Protein AF-A0A0P6XV97-F1 (afdb_monomer_lite)

Radius of gyration: 27.44 Å; chains: 1;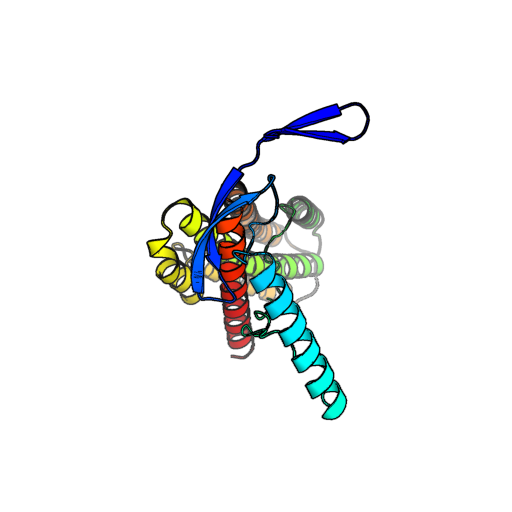 bounding box: 49×54×82 Å

pLDDT: mean 80.45, std 12.28, range [45.66, 93.75]

Sequence (248 aa):
MSKRHVIVGQHTRSMPLRTFTIICRWCGNEATIESYPGRTPTLCSPECLEAARKDHDRQRKAAQRANKPAPATPRGRKPMPRPQRFVVWPSQLNRSLDRSIDRQLTAMKTKFDGRNLIATLETLLVEYLAVNVRWVILECFVREPQKLAERTEVVLTTIDDPEHKHNQWQRELDTLRSEFARNGTLNQAQREQLWAIARPIEFAVVGRHGLSQDYQERLTGAQRATAERALAAALVRLEALLLDRESA

Foldseek 3Di:
DFWDWDDDPPDTDTWGWDWDWEQAPQPRDTAIDTDTPDDDDRHRDPVSVVVVVVVQVVQQVVCVVVVHPRPPDPPVDDPQDFQPLDDLDDVDLPCVLVVVLVVLLVPAWKLVSVLVSLVSLVSLLLLLLLLCLLLQLLCCLQPNVPCNVVSLVCCLPVVDPVVCLSVVLVVLSVVLNVVSVDIDTQDPVSSVSSVVSSVVSVCSSSVSNVSSVVSCVVDDPVSNVVSSSSSRNSSNSSVVVVVVVVVD

Structure (mmCIF, N/CA/C/O backbone):
data_AF-A0A0P6XV97-F1
#
_entry.id   AF-A0A0P6XV97-F1
#
loop_
_atom_site.group_PDB
_atom_site.id
_atom_site.type_symbol
_atom_site.label_atom_id
_atom_site.label_alt_id
_atom_site.label_comp_id
_atom_site.label_asym_id
_atom_site.label_entity_id
_atom_site.label_seq_id
_atom_site.pdbx_PDB_ins_code
_atom_site.Cartn_x
_atom_site.Cartn_y
_atom_site.Cartn_z
_atom_site.occupancy
_atom_site.B_iso_or_equiv
_atom_site.auth_seq_id
_atom_site.auth_comp_id
_atom_site.auth_asym_id
_atom_site.auth_atom_id
_atom_site.pdbx_PDB_model_num
ATOM 1 N N . MET A 1 1 ? -4.335 -7.464 54.590 1.00 50.38 1 MET A N 1
ATOM 2 C CA . MET A 1 1 ? -2.978 -7.574 54.001 1.00 50.38 1 MET A CA 1
ATOM 3 C C . MET A 1 1 ? -2.962 -6.900 52.625 1.00 50.38 1 MET A C 1
ATOM 5 O O . MET A 1 1 ? -3.302 -7.542 51.645 1.00 50.38 1 MET A O 1
ATOM 9 N N . SER A 1 2 ? -2.653 -5.597 52.532 1.00 60.41 2 SER A N 1
ATOM 10 C CA . SER A 1 2 ? -2.954 -4.779 51.331 1.00 60.41 2 SER A CA 1
ATOM 11 C C . SER A 1 2 ? -1.822 -4.633 50.300 1.00 60.41 2 SER A C 1
ATOM 13 O O . SER A 1 2 ? -1.996 -3.952 49.287 1.00 60.41 2 SER A O 1
ATOM 15 N N . LYS A 1 3 ? -0.654 -5.253 50.522 1.00 59.72 3 LYS A N 1
ATOM 16 C CA . LYS A 1 3 ? 0.519 -5.135 49.638 1.00 59.72 3 LYS A CA 1
ATOM 17 C C . LYS A 1 3 ? 1.218 -6.485 49.496 1.00 59.72 3 LYS A C 1
ATOM 19 O O . LYS A 1 3 ? 1.502 -7.134 50.498 1.00 59.72 3 LYS A O 1
ATOM 24 N N . ARG A 1 4 ? 1.500 -6.899 48.257 1.00 67.19 4 ARG A N 1
ATOM 25 C CA . ARG A 1 4 ? 2.352 -8.060 47.954 1.00 67.19 4 ARG A CA 1
ATOM 26 C C . ARG A 1 4 ? 3.703 -7.555 47.475 1.00 67.19 4 ARG A C 1
ATOM 28 O O . ARG A 1 4 ? 3.759 -6.743 46.553 1.00 67.19 4 ARG A O 1
ATOM 35 N N . HIS A 1 5 ? 4.777 -8.026 48.095 1.00 70.12 5 HIS A N 1
ATOM 36 C CA . HIS A 1 5 ? 6.131 -7.779 47.615 1.00 70.12 5 HIS A CA 1
ATOM 37 C C . HIS A 1 5 ? 6.487 -8.858 46.594 1.00 70.12 5 HIS A C 1
ATOM 39 O O . HIS A 1 5 ? 6.377 -10.050 46.879 1.00 70.12 5 HIS A O 1
ATOM 45 N N . VAL A 1 6 ? 6.855 -8.437 45.388 1.00 65.56 6 VAL A N 1
ATOM 46 C CA . VAL A 1 6 ? 7.370 -9.324 44.343 1.00 65.56 6 VAL A CA 1
ATOM 47 C C . VAL A 1 6 ? 8.851 -9.010 44.184 1.00 65.56 6 VAL A C 1
ATOM 49 O O . VAL A 1 6 ? 9.209 -7.862 43.911 1.00 65.56 6 VAL A O 1
ATOM 52 N N . ILE A 1 7 ? 9.695 -10.018 44.397 1.00 68.81 7 ILE A N 1
ATOM 53 C CA . ILE A 1 7 ? 11.148 -9.929 44.242 1.00 68.81 7 ILE A CA 1
ATOM 54 C C . ILE A 1 7 ? 11.501 -10.560 42.894 1.00 68.81 7 ILE A C 1
ATOM 56 O O . ILE A 1 7 ? 11.182 -11.725 42.660 1.00 68.81 7 ILE A O 1
ATOM 60 N N . VAL A 1 8 ? 12.122 -9.788 42.002 1.00 62.69 8 VAL A N 1
ATOM 61 C CA . VAL A 1 8 ? 12.655 -10.272 40.719 1.00 62.69 8 VAL A CA 1
ATOM 62 C C . VAL A 1 8 ? 14.127 -9.871 40.651 1.00 62.69 8 VAL A C 1
ATOM 64 O O . VAL A 1 8 ? 14.448 -8.693 40.494 1.00 62.69 8 VAL A O 1
ATOM 67 N N . GLY A 1 9 ? 15.031 -10.840 40.818 1.00 72.62 9 GLY A N 1
ATOM 68 C CA . GLY A 1 9 ? 16.466 -10.567 40.956 1.00 72.62 9 GLY A CA 1
ATOM 69 C C . GLY A 1 9 ? 16.761 -9.721 42.202 1.00 72.62 9 GLY A C 1
ATOM 70 O O . GLY A 1 9 ? 16.353 -10.087 43.300 1.00 72.62 9 GLY A O 1
ATOM 71 N N . GLN A 1 10 ? 17.435 -8.579 42.031 1.00 68.19 10 GLN A N 1
ATOM 72 C CA . GLN A 1 10 ? 17.730 -7.618 43.109 1.00 68.19 10 GLN A CA 1
ATOM 73 C C . GLN A 1 10 ? 16.637 -6.547 43.310 1.00 68.19 10 GLN A C 1
ATOM 75 O O . GLN A 1 10 ? 16.743 -5.713 44.208 1.00 68.19 10 GLN A O 1
ATOM 80 N N . HIS A 1 11 ? 15.571 -6.545 42.502 1.00 50.31 11 HIS A N 1
ATOM 81 C CA . HIS A 1 11 ? 14.515 -5.537 42.584 1.00 50.31 11 HIS A CA 1
ATOM 82 C C . HIS A 1 11 ? 13.306 -6.048 43.372 1.00 50.31 11 HIS A C 1
ATOM 84 O O . HIS A 1 11 ? 12.695 -7.059 43.020 1.00 50.31 11 HIS A O 1
ATOM 90 N N . THR A 1 12 ? 12.918 -5.301 44.409 1.00 67.56 12 THR A N 1
ATOM 91 C CA . THR A 1 12 ? 11.681 -5.536 45.168 1.00 67.56 12 THR A CA 1
ATOM 92 C C . THR A 1 12 ? 10.642 -4.492 44.779 1.00 67.56 12 THR A C 1
ATOM 94 O O . THR A 1 12 ? 10.853 -3.298 44.985 1.00 67.56 12 THR A O 1
ATOM 97 N N . ARG A 1 13 ? 9.493 -4.925 44.248 1.00 71.94 13 ARG A N 1
ATOM 98 C CA . ARG A 1 13 ? 8.359 -4.037 43.948 1.00 71.94 13 ARG A CA 1
ATOM 99 C C . ARG A 1 13 ? 7.177 -4.375 44.849 1.00 71.94 13 ARG A C 1
ATOM 101 O O . ARG A 1 13 ? 6.768 -5.532 44.934 1.00 71.94 13 ARG A O 1
ATOM 108 N N . SER A 1 14 ? 6.612 -3.366 45.509 1.00 74.75 14 SER A N 1
ATOM 109 C CA . SER A 1 14 ? 5.346 -3.495 46.233 1.00 74.75 14 SER A CA 1
ATOM 110 C C . SER A 1 14 ? 4.179 -3.293 45.262 1.00 74.75 14 SER A C 1
ATOM 112 O O . SER A 1 14 ? 4.111 -2.299 44.539 1.00 74.75 14 SER A O 1
ATOM 114 N N . MET A 1 15 ? 3.268 -4.266 45.202 1.00 74.69 15 MET A N 1
ATOM 115 C CA . MET A 1 15 ? 2.062 -4.195 44.376 1.00 74.69 15 MET A CA 1
ATOM 116 C C . MET A 1 15 ? 0.830 -3.996 45.267 1.00 74.69 15 MET A C 1
ATOM 118 O O . MET A 1 15 ? 0.551 -4.870 46.099 1.00 74.69 15 MET A O 1
ATOM 122 N N . PRO A 1 16 ? 0.094 -2.877 45.119 1.00 77.00 16 PRO A N 1
ATOM 123 C CA . PRO A 1 16 ? -1.177 -2.687 45.806 1.00 77.00 16 PRO A CA 1
ATOM 124 C C . PRO A 1 16 ? -2.262 -3.563 45.165 1.00 77.00 16 PRO A C 1
ATOM 126 O O . PRO A 1 16 ? -2.237 -3.798 43.953 1.00 77.00 16 PRO A O 1
ATOM 129 N N . LEU A 1 17 ? -3.220 -4.032 45.968 1.00 79.62 17 LEU A N 1
ATOM 130 C CA . LEU A 1 17 ? -4.466 -4.586 45.433 1.00 79.62 17 LEU A CA 1
ATOM 131 C C . LEU A 1 17 ? -5.218 -3.499 44.655 1.00 79.62 17 LEU A C 1
ATOM 133 O O . LEU A 1 17 ? -5.236 -2.337 45.060 1.00 79.62 17 LEU A O 1
ATOM 137 N N . ARG A 1 18 ? -5.810 -3.876 43.519 1.00 78.81 18 ARG A N 1
ATOM 138 C CA . ARG A 1 18 ? -6.713 -3.020 42.750 1.00 78.81 18 ARG A CA 1
ATOM 139 C C . ARG A 1 18 ? -8.115 -3.590 42.813 1.00 78.81 18 ARG A C 1
ATOM 141 O O . ARG A 1 18 ? -8.304 -4.793 42.662 1.00 78.81 18 ARG A O 1
ATOM 148 N N . THR A 1 19 ? -9.074 -2.701 42.986 1.00 82.62 19 THR A N 1
ATOM 149 C CA . THR A 1 19 ? -10.492 -3.029 42.981 1.00 82.62 19 THR A CA 1
ATOM 150 C C . THR A 1 19 ? -11.025 -2.911 41.554 1.00 82.62 19 THR A C 1
ATOM 152 O O . THR A 1 19 ? -10.813 -1.895 40.893 1.00 82.62 19 THR A O 1
ATOM 155 N N . PHE A 1 20 ? -11.684 -3.958 41.066 1.00 80.50 20 PHE A N 1
ATOM 156 C CA . PHE A 1 20 ? -12.309 -4.024 39.748 1.00 80.50 20 PHE A CA 1
ATOM 157 C C . PHE A 1 20 ? -13.798 -4.304 39.903 1.00 80.50 20 PHE A C 1
ATOM 159 O O . PHE A 1 20 ? -14.169 -5.261 40.578 1.00 80.50 20 PHE A O 1
ATOM 166 N N . THR A 1 21 ? -14.633 -3.531 39.219 1.00 84.94 21 THR A N 1
ATOM 167 C CA . THR A 1 21 ? -16.050 -3.861 39.046 1.00 84.94 21 THR A CA 1
ATOM 168 C C . THR A 1 21 ? -16.201 -4.682 37.773 1.00 84.94 21 THR A C 1
ATOM 170 O O . THR A 1 21 ? -15.763 -4.257 36.701 1.00 84.94 21 THR A O 1
ATOM 173 N N . ILE A 1 22 ? -16.756 -5.888 37.889 1.00 84.94 22 ILE A N 1
ATOM 174 C CA . ILE A 1 22 ? -16.941 -6.813 36.770 1.00 84.94 22 ILE A CA 1
ATOM 175 C C . ILE A 1 22 ? -18.375 -7.330 36.722 1.00 84.94 22 ILE A C 1
ATOM 177 O O . ILE A 1 22 ? -19.024 -7.476 37.751 1.00 84.94 22 ILE A O 1
ATOM 181 N N . ILE A 1 23 ? -18.830 -7.709 35.530 1.00 84.44 23 ILE A N 1
ATOM 182 C CA . ILE A 1 23 ? -20.033 -8.528 35.359 1.00 84.44 23 ILE A CA 1
ATOM 183 C C . ILE 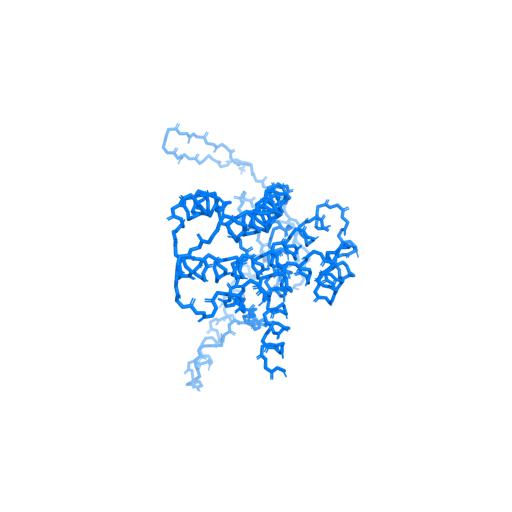A 1 23 ? -19.586 -9.990 35.298 1.00 84.44 23 ILE A C 1
ATOM 185 O O . ILE A 1 23 ? -18.772 -10.366 34.447 1.00 84.44 23 ILE A O 1
ATOM 189 N N . CYS A 1 24 ? -20.074 -10.822 36.218 1.00 79.75 24 CYS A N 1
ATOM 190 C CA . CYS A 1 24 ? -19.690 -12.225 36.296 1.00 79.75 24 CYS A CA 1
ATOM 191 C C . CYS A 1 24 ? -20.156 -12.985 35.055 1.00 79.75 24 CYS A C 1
ATOM 193 O O . CYS A 1 24 ? -21.349 -13.078 34.779 1.00 79.75 24 CYS A O 1
ATOM 195 N N . ARG A 1 25 ? -19.226 -13.633 34.352 1.00 79.81 25 ARG A N 1
ATOM 196 C CA . ARG A 1 25 ? -19.553 -14.439 33.168 1.00 79.81 25 ARG A CA 1
ATOM 197 C C . ARG A 1 25 ? -20.455 -15.646 33.472 1.00 79.81 25 ARG A C 1
ATOM 199 O O . ARG A 1 25 ? -21.083 -16.163 32.556 1.00 79.81 25 ARG A O 1
ATOM 206 N N . TRP A 1 26 ? -20.474 -16.124 34.718 1.00 82.25 26 TRP A N 1
ATOM 207 C CA . TRP A 1 26 ? -21.241 -17.307 35.117 1.00 82.25 26 TRP A CA 1
ATOM 208 C C . TRP A 1 26 ? -22.655 -16.965 35.595 1.00 82.25 26 TRP A C 1
ATOM 210 O O . TRP A 1 26 ? -23.617 -17.514 35.074 1.00 82.25 26 TRP A O 1
ATOM 220 N N . CYS A 1 27 ? -22.788 -16.060 36.569 1.00 81.69 27 CYS A N 1
ATOM 221 C CA . CYS A 1 27 ? -24.088 -15.717 37.155 1.00 81.69 27 CYS A CA 1
ATOM 222 C C . CYS A 1 27 ? -24.700 -14.417 36.616 1.00 81.69 27 CYS A C 1
ATOM 224 O O . CYS A 1 27 ? -25.844 -14.125 36.936 1.00 81.69 27 CYS A O 1
ATOM 226 N N . GLY A 1 28 ? -23.961 -13.624 35.833 1.00 78.19 28 GLY A N 1
ATOM 227 C CA . GLY A 1 28 ? -24.440 -12.353 35.280 1.00 78.19 28 GLY A CA 1
ATOM 228 C C . GLY A 1 28 ? -24.478 -11.183 36.268 1.00 78.19 28 GLY A C 1
ATOM 229 O O . GLY A 1 28 ? -24.751 -10.063 35.851 1.00 78.19 28 GLY A O 1
ATOM 230 N N . ASN A 1 29 ? -24.171 -11.406 37.549 1.00 79.38 29 ASN A N 1
ATOM 231 C CA . ASN A 1 29 ? -24.214 -10.357 38.568 1.00 79.38 29 ASN A CA 1
ATOM 232 C C . ASN A 1 29 ? -22.993 -9.434 38.501 1.00 79.38 29 ASN A C 1
ATOM 234 O O . ASN A 1 29 ? -21.874 -9.876 38.219 1.00 79.38 29 ASN A O 1
ATOM 238 N N . GLU A 1 30 ? -23.211 -8.162 38.823 1.00 85.25 30 GLU A N 1
ATOM 239 C CA . GLU A 1 30 ? -22.145 -7.190 39.035 1.00 85.25 30 GLU A CA 1
ATOM 240 C C . GLU A 1 30 ? -21.450 -7.458 40.375 1.00 85.25 30 GLU A C 1
ATOM 242 O O . GLU A 1 30 ? -22.097 -7.678 41.400 1.00 85.25 30 GLU A O 1
ATOM 247 N N . ALA A 1 31 ? -20.120 -7.499 40.361 1.00 83.38 31 ALA A N 1
ATOM 248 C CA . ALA A 1 31 ? -19.316 -7.798 41.532 1.00 83.38 31 ALA A CA 1
ATOM 249 C C . ALA A 1 31 ? -18.041 -6.962 41.563 1.00 83.38 31 ALA A C 1
ATOM 251 O O . ALA A 1 31 ? -17.364 -6.776 40.549 1.00 83.38 31 ALA A O 1
ATOM 252 N N . THR A 1 32 ? -17.688 -6.528 42.766 1.00 86.00 32 THR A N 1
ATOM 253 C CA . THR A 1 32 ? -16.478 -5.761 43.042 1.00 86.00 32 THR A CA 1
ATOM 254 C C . THR A 1 32 ? -15.415 -6.697 43.607 1.00 86.00 32 THR A C 1
ATOM 256 O O . THR A 1 32 ? -15.602 -7.280 44.672 1.00 86.00 32 THR A O 1
ATOM 259 N N . ILE A 1 33 ? -14.307 -6.872 42.885 1.00 84.12 33 ILE A N 1
ATOM 260 C CA . ILE A 1 33 ? -13.245 -7.827 43.223 1.00 84.1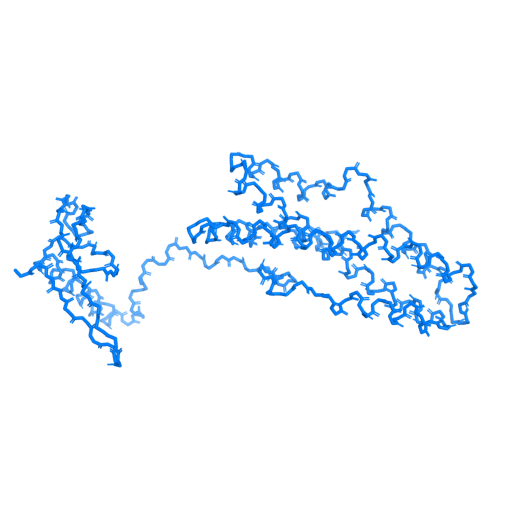2 33 ILE A CA 1
ATOM 261 C C . ILE A 1 33 ? -11.930 -7.093 43.416 1.00 84.12 33 ILE A C 1
ATOM 263 O O . ILE A 1 33 ? -11.499 -6.326 42.556 1.00 84.12 33 ILE A O 1
ATOM 267 N N . GLU A 1 34 ? -11.245 -7.397 44.509 1.00 80.81 34 GLU A N 1
ATOM 268 C CA . GLU A 1 34 ? -9.875 -6.956 44.723 1.00 80.81 34 GLU A CA 1
ATOM 269 C C . GLU A 1 34 ? -8.901 -7.996 44.165 1.00 80.81 34 GLU A C 1
ATOM 271 O O . GLU A 1 34 ? -8.845 -9.137 44.626 1.00 80.81 34 GLU A O 1
ATOM 276 N N . SER A 1 35 ? -8.113 -7.618 43.159 1.00 81.06 35 SER A N 1
ATOM 277 C CA . SER A 1 35 ? -7.051 -8.472 42.632 1.00 81.06 35 SER A CA 1
ATOM 278 C C . SER A 1 35 ? -5.752 -7.700 42.456 1.00 81.06 35 SER A C 1
ATOM 280 O O . SER A 1 35 ? -5.729 -6.497 42.192 1.00 81.06 35 SER A O 1
ATOM 282 N N . TYR A 1 36 ? -4.628 -8.404 42.577 1.00 78.56 36 TYR A N 1
ATOM 283 C CA . TYR A 1 36 ? -3.334 -7.826 42.228 1.00 78.56 36 TYR A CA 1
ATOM 284 C C . TYR A 1 36 ? -3.281 -7.468 40.728 1.00 78.56 36 TYR A C 1
ATOM 286 O O . TYR A 1 36 ? -4.011 -8.070 39.931 1.00 78.56 36 TYR A O 1
ATOM 294 N N . PRO A 1 37 ? -2.438 -6.497 40.327 1.00 67.25 37 PRO A N 1
ATOM 295 C CA . PRO A 1 37 ? -2.310 -6.072 38.936 1.00 67.25 37 PRO A CA 1
ATOM 296 C C . PRO A 1 37 ? -1.984 -7.260 38.020 1.00 67.25 37 PRO A C 1
ATOM 298 O O . PRO A 1 37 ? -1.022 -7.987 38.257 1.00 67.25 37 PRO A O 1
ATOM 301 N N . GLY A 1 38 ? -2.798 -7.466 36.984 1.00 75.50 38 GLY A N 1
ATOM 302 C CA . GLY A 1 38 ? -2.724 -8.623 36.095 1.00 75.50 38 GLY A CA 1
ATOM 303 C C . GLY A 1 38 ? -3.942 -8.700 35.176 1.00 75.50 38 GLY A C 1
ATOM 304 O O . GLY A 1 38 ? -4.564 -7.683 34.872 1.00 75.50 38 GLY A O 1
ATOM 305 N N . ARG A 1 39 ? -4.294 -9.911 34.731 1.00 75.31 39 ARG A N 1
ATOM 306 C CA . ARG A 1 39 ? -5.515 -10.143 33.948 1.00 75.31 39 ARG A CA 1
ATOM 307 C C . ARG A 1 39 ? -6.746 -9.891 34.822 1.00 75.31 39 ARG A C 1
ATOM 309 O O . ARG A 1 39 ? -6.870 -10.512 35.874 1.00 75.31 39 ARG A O 1
ATOM 316 N N . THR A 1 40 ? -7.660 -9.042 34.357 1.00 78.94 40 THR A N 1
ATOM 317 C CA . THR A 1 40 ? -8.915 -8.747 35.059 1.00 78.94 40 THR A CA 1
ATOM 318 C C . THR A 1 40 ? -9.709 -10.038 35.309 1.00 78.94 40 THR A C 1
ATOM 320 O O . THR A 1 40 ? -9.879 -10.832 34.372 1.00 78.94 40 THR A O 1
ATOM 323 N N . PRO A 1 41 ? -10.178 -10.287 36.546 1.00 82.62 41 PRO A N 1
ATOM 324 C CA . PRO A 1 41 ? -11.025 -11.436 36.843 1.00 82.62 41 PRO A CA 1
ATOM 325 C C . PRO A 1 41 ? -12.330 -11.371 36.036 1.00 82.62 41 PRO A C 1
ATOM 327 O O . PRO A 1 41 ? -12.806 -10.301 35.681 1.00 82.62 41 PRO A O 1
ATOM 330 N N . THR A 1 42 ? -12.898 -12.532 35.707 1.00 84.25 42 THR A N 1
ATOM 331 C CA . THR A 1 42 ? -14.135 -12.642 34.894 1.00 84.25 42 THR A CA 1
ATOM 332 C C . THR A 1 42 ? -15.277 -13.344 35.633 1.00 84.25 42 THR A C 1
ATOM 334 O O . THR A 1 42 ? -16.362 -13.520 35.083 1.00 84.25 42 THR A O 1
ATOM 337 N N . LEU A 1 43 ? -15.032 -13.766 36.875 1.00 87.50 43 LEU A N 1
ATOM 338 C CA . LEU A 1 43 ? -15.948 -14.530 37.716 1.00 87.50 43 LEU A CA 1
ATOM 339 C C . LEU A 1 43 ? -15.970 -13.893 39.105 1.00 87.50 43 LEU A C 1
ATOM 341 O O . LEU A 1 43 ? -14.909 -13.530 39.609 1.00 87.50 43 LEU A O 1
ATOM 345 N N . CYS A 1 44 ? -17.158 -13.753 39.695 1.00 83.31 44 CYS A N 1
ATOM 346 C CA . CYS A 1 44 ? -17.359 -12.998 40.936 1.00 83.31 44 CYS A CA 1
ATOM 347 C C . CYS A 1 44 ? -16.964 -13.739 42.213 1.00 83.31 44 CYS A C 1
ATOM 349 O O . CYS A 1 44 ? -16.662 -13.093 43.210 1.00 83.31 44 CYS A O 1
ATOM 351 N N . SER A 1 45 ? -16.974 -15.072 42.206 1.00 84.88 45 SER A N 1
ATOM 352 C CA . SER A 1 45 ? -16.729 -15.870 43.405 1.00 84.88 45 SER A CA 1
ATOM 353 C C . SER A 1 45 ? -15.993 -17.177 43.092 1.00 84.88 45 SER A C 1
ATOM 355 O O . SER A 1 45 ? -16.050 -17.667 41.954 1.00 84.88 45 SER A O 1
ATOM 357 N N . PRO A 1 46 ? -15.326 -17.778 44.096 1.00 84.00 46 PRO A N 1
ATOM 358 C CA . PRO A 1 46 ? -14.771 -19.127 43.988 1.00 84.00 46 PRO A CA 1
ATOM 359 C C . PRO A 1 46 ? -15.831 -20.159 43.583 1.00 84.00 46 PRO A C 1
ATOM 361 O O . PRO A 1 46 ? -15.553 -21.030 42.766 1.00 84.00 46 PRO A O 1
ATOM 364 N N . GLU A 1 47 ? -17.066 -20.007 44.065 1.00 83.69 47 GLU A N 1
ATOM 365 C CA . GLU A 1 47 ? -18.196 -20.876 43.718 1.00 83.69 47 GLU A CA 1
ATOM 366 C C . GLU A 1 47 ? -18.544 -20.803 42.226 1.00 83.69 47 GLU A C 1
ATOM 368 O O . GLU A 1 47 ? -18.687 -21.835 41.570 1.00 83.69 47 GLU A O 1
ATOM 373 N N . CYS A 1 48 ? -18.603 -19.596 41.647 1.00 79.25 48 CYS A N 1
ATOM 374 C CA . CYS A 1 48 ? -18.814 -19.416 40.206 1.00 79.25 48 CYS A CA 1
ATOM 375 C C . CYS A 1 48 ? -17.666 -20.012 39.380 1.00 79.25 48 CYS A C 1
ATOM 377 O O . CYS A 1 48 ? -17.875 -20.505 38.272 1.00 79.25 48 CYS A O 1
ATOM 379 N N . LEU A 1 49 ? -16.447 -19.983 39.917 1.00 80.38 49 LEU A N 1
ATOM 380 C CA . LEU A 1 49 ? -15.271 -20.577 39.293 1.00 80.38 49 LEU A CA 1
ATOM 381 C C . LEU A 1 49 ? -15.283 -22.103 39.346 1.00 80.38 49 LEU A C 1
ATOM 383 O O . LEU A 1 49 ? -14.961 -22.744 38.344 1.00 80.38 49 LEU A O 1
ATOM 387 N N . GLU A 1 50 ? -15.703 -22.697 40.455 1.00 82.06 50 GLU A N 1
ATOM 388 C CA . GLU A 1 50 ? -15.919 -24.139 40.536 1.00 82.06 50 GLU A CA 1
ATOM 389 C C . GLU A 1 50 ? -17.066 -24.604 39.642 1.00 82.06 50 GLU A C 1
ATOM 391 O O . GLU A 1 50 ? -16.928 -25.616 38.953 1.00 82.06 50 GLU A O 1
ATOM 396 N N . ALA A 1 51 ? -18.175 -23.866 39.611 1.00 76.94 51 ALA A N 1
ATOM 397 C CA . ALA A 1 51 ? -19.318 -24.180 38.764 1.00 76.94 51 ALA A CA 1
ATOM 398 C C . ALA A 1 51 ? -18.940 -24.135 37.273 1.00 76.94 51 ALA A C 1
ATOM 400 O O . ALA A 1 51 ? -19.193 -25.099 36.550 1.00 76.94 51 ALA A O 1
ATOM 401 N N . ALA A 1 52 ? -18.216 -23.095 36.843 1.00 79.00 52 ALA A N 1
ATOM 402 C CA . ALA A 1 52 ? -17.699 -22.988 35.480 1.00 79.00 52 ALA A CA 1
ATOM 403 C C . ALA A 1 52 ? -16.719 -24.121 35.120 1.00 79.00 52 ALA A C 1
ATOM 405 O O . ALA A 1 52 ? -16.747 -24.634 34.001 1.00 79.00 52 ALA A O 1
ATOM 406 N N . ARG A 1 53 ? -15.865 -24.551 36.064 1.00 81.88 53 ARG A N 1
ATOM 407 C CA . ARG A 1 53 ? -14.969 -25.708 35.870 1.00 81.88 53 ARG A CA 1
ATOM 408 C C . ARG A 1 53 ? -15.754 -27.010 35.714 1.00 81.88 53 ARG A C 1
ATOM 410 O O . ARG A 1 53 ? -15.501 -27.757 34.772 1.00 81.88 53 ARG A O 1
ATOM 417 N N . LYS A 1 54 ? -16.728 -27.260 36.595 1.00 84.56 54 LYS A N 1
ATOM 418 C CA . LYS A 1 54 ? -17.582 -28.459 36.550 1.00 84.56 54 LYS A CA 1
ATOM 419 C C . LYS A 1 54 ? -18.377 -28.530 35.247 1.00 84.56 54 LYS A C 1
ATOM 421 O O . LYS A 1 54 ? -18.496 -29.614 34.680 1.00 84.56 54 LYS A O 1
ATOM 426 N N . ASP A 1 55 ? -18.891 -27.405 34.758 1.00 79.56 55 ASP A N 1
ATOM 427 C CA . ASP A 1 55 ? -19.607 -27.349 33.481 1.00 79.56 55 ASP A CA 1
ATOM 428 C C . ASP A 1 55 ? -18.687 -27.631 32.287 1.00 79.56 55 ASP A C 1
ATOM 430 O O . ASP A 1 55 ? -18.991 -28.482 31.452 1.00 79.56 55 ASP A O 1
ATOM 434 N N . HIS A 1 56 ? -17.496 -27.028 32.262 1.00 76.12 56 HIS A N 1
ATOM 435 C CA . HIS A 1 56 ? -16.493 -27.309 31.235 1.00 76.12 56 HIS A CA 1
ATOM 436 C C . HIS A 1 56 ? -16.072 -28.792 31.217 1.00 76.12 56 HIS A C 1
ATOM 438 O O . HIS A 1 56 ? -15.956 -29.401 30.152 1.00 76.12 56 HIS A O 1
ATOM 444 N N . ASP A 1 57 ? -15.899 -29.412 32.387 1.00 82.75 57 ASP A N 1
ATOM 445 C CA . ASP A 1 57 ? -15.587 -30.841 32.493 1.00 82.75 57 ASP A CA 1
ATOM 446 C C . ASP A 1 57 ? -16.751 -31.735 32.044 1.00 82.75 57 ASP A C 1
ATOM 448 O O . ASP A 1 57 ? -16.525 -32.762 31.394 1.00 82.75 57 ASP A O 1
ATOM 452 N N . ARG A 1 58 ? -18.001 -31.348 32.335 1.00 81.25 58 ARG A N 1
ATOM 453 C CA . ARG A 1 58 ? -19.199 -32.034 31.820 1.00 81.25 58 ARG A CA 1
ATOM 454 C C . ARG A 1 58 ? -19.255 -31.963 30.296 1.00 81.25 58 ARG A C 1
ATOM 456 O O . ARG A 1 58 ? -19.442 -32.999 29.661 1.00 81.25 58 ARG A O 1
ATOM 463 N N . GLN A 1 59 ? -19.014 -30.791 29.709 1.00 75.69 59 GLN A N 1
ATOM 464 C CA . GLN A 1 59 ? -18.969 -30.602 28.255 1.00 75.69 59 GLN A CA 1
ATOM 465 C C . GLN A 1 59 ? -17.840 -31.413 27.605 1.00 75.69 59 GLN A C 1
ATOM 467 O O . GLN A 1 59 ? -18.048 -32.059 26.577 1.00 75.69 59 GLN A O 1
ATOM 472 N N . ARG A 1 60 ? -16.658 -31.458 28.234 1.00 77.88 60 ARG A N 1
ATOM 473 C CA . ARG A 1 60 ? -15.525 -32.271 27.771 1.00 77.88 60 ARG A CA 1
ATOM 474 C C . ARG A 1 60 ? -15.867 -33.762 27.760 1.00 77.88 60 ARG A C 1
ATOM 476 O O . ARG A 1 60 ? -15.611 -34.434 26.763 1.00 77.88 60 ARG A O 1
ATOM 483 N N . LYS A 1 61 ? -16.470 -34.276 28.838 1.00 82.31 61 LYS A N 1
ATOM 484 C CA . LYS A 1 61 ? -16.897 -35.684 28.936 1.00 82.31 61 LYS A CA 1
ATOM 485 C C . LYS A 1 61 ? -18.033 -36.012 27.963 1.00 82.31 61 LYS A C 1
ATOM 487 O O . LYS A 1 61 ? -18.026 -37.089 27.373 1.00 82.31 61 LYS A O 1
ATOM 492 N N . ALA A 1 62 ? -18.981 -35.096 27.761 1.00 75.69 62 ALA A N 1
ATOM 493 C CA . ALA A 1 62 ? -20.054 -35.255 26.780 1.00 75.69 62 ALA A CA 1
ATOM 494 C C . ALA A 1 62 ? -19.511 -35.326 25.342 1.00 75.69 62 ALA A C 1
ATOM 496 O O . ALA A 1 62 ? -19.923 -36.193 24.576 1.00 75.69 62 ALA A O 1
ATOM 497 N N . ALA A 1 63 ? -18.531 -34.486 24.992 1.00 64.50 63 ALA A N 1
ATOM 498 C CA . ALA A 1 63 ? -17.882 -34.528 23.681 1.00 64.50 63 ALA A CA 1
ATOM 499 C C . ALA A 1 63 ? -17.053 -35.803 23.466 1.00 64.50 63 ALA A C 1
ATOM 501 O O . ALA A 1 63 ? -17.152 -36.417 22.406 1.00 64.50 63 ALA A O 1
ATOM 502 N N . GLN A 1 64 ? -16.319 -36.257 24.492 1.00 73.06 64 GLN A N 1
ATOM 503 C CA . GLN A 1 64 ? -15.600 -37.537 24.456 1.00 73.06 64 GLN A CA 1
ATOM 504 C C . GLN A 1 64 ? -16.542 -38.725 24.216 1.00 73.06 64 GLN A C 1
ATOM 506 O O . GLN A 1 64 ? -16.238 -39.585 23.397 1.00 73.06 64 GLN A O 1
ATOM 511 N N . ARG A 1 65 ? -17.709 -38.759 24.878 1.00 74.38 65 ARG A N 1
ATOM 512 C CA . ARG A 1 65 ? -18.721 -39.814 24.675 1.00 74.38 65 ARG A CA 1
ATOM 513 C C . ARG A 1 65 ? -19.363 -39.780 23.287 1.00 74.38 65 ARG A C 1
ATOM 515 O O . ARG A 1 65 ? -19.793 -40.816 22.801 1.00 74.38 65 ARG A O 1
ATOM 522 N N . ALA A 1 66 ? -19.419 -38.614 22.651 1.00 70.19 66 ALA A N 1
ATOM 523 C CA . ALA A 1 66 ? -19.994 -38.453 21.321 1.00 70.19 66 ALA A CA 1
ATOM 524 C C . ALA A 1 66 ? -19.016 -38.790 20.176 1.00 70.19 66 ALA A C 1
ATOM 526 O O . ALA A 1 66 ? -19.395 -38.618 19.019 1.00 70.19 66 ALA A O 1
ATOM 527 N N . ASN A 1 67 ? -17.769 -39.203 20.468 1.00 62.25 67 ASN A N 1
ATOM 528 C CA . ASN A 1 67 ? -16.679 -39.339 19.485 1.00 62.25 67 ASN A CA 1
ATOM 529 C C . ASN A 1 67 ? -16.514 -38.090 18.594 1.00 62.25 67 ASN A C 1
ATOM 531 O O . ASN A 1 67 ? -16.043 -38.149 17.459 1.00 62.25 67 ASN A O 1
ATOM 535 N N . LYS A 1 68 ? -16.925 -36.933 19.121 1.00 54.84 68 LYS A N 1
ATOM 536 C CA . LYS A 1 68 ? -16.757 -35.636 18.482 1.00 54.84 68 LYS A CA 1
ATOM 537 C C . LYS A 1 68 ? -15.524 -34.995 19.113 1.00 54.84 68 LYS A C 1
ATOM 539 O O . LYS A 1 68 ? -15.384 -35.049 20.340 1.00 54.84 68 LYS A O 1
ATOM 544 N N . PRO A 1 69 ? -14.617 -34.396 18.321 1.00 52.12 69 PRO A N 1
ATOM 545 C CA . PRO A 1 69 ? -13.531 -33.606 18.885 1.00 52.12 69 PRO A CA 1
ATOM 546 C C . PRO A 1 69 ? -14.119 -32.600 19.881 1.00 52.12 69 PRO A C 1
ATOM 548 O O . PRO A 1 69 ? -15.240 -32.122 19.680 1.00 52.12 69 PRO A O 1
ATOM 551 N N . ALA A 1 70 ? -13.396 -32.355 20.982 1.00 51.69 70 ALA A N 1
ATOM 552 C CA . ALA A 1 70 ? -13.838 -31.502 22.087 1.00 51.69 70 ALA A CA 1
ATOM 553 C C . ALA A 1 70 ? -14.557 -30.248 21.560 1.00 51.69 70 ALA A C 1
ATOM 555 O O . ALA A 1 70 ? -14.106 -29.700 20.547 1.00 51.69 70 ALA A O 1
ATOM 556 N N . PRO A 1 71 ? -15.643 -29.781 22.212 1.00 46.41 71 PRO A N 1
ATOM 557 C CA . PRO A 1 71 ? -16.386 -28.646 21.705 1.00 46.41 71 PR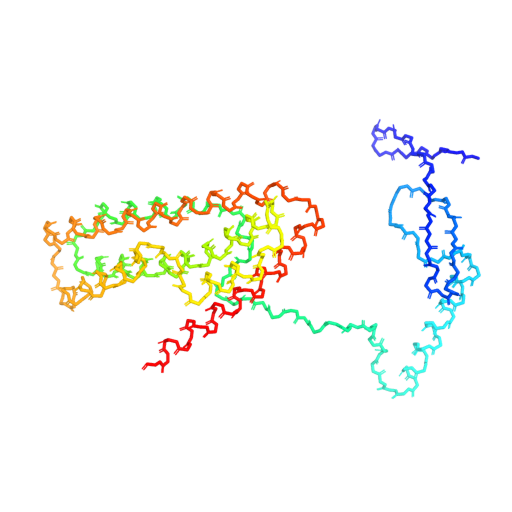O A CA 1
ATOM 558 C C . PRO A 1 71 ? -15.396 -27.495 21.629 1.00 46.41 71 PRO A C 1
ATOM 560 O O . PRO A 1 71 ? -14.812 -27.093 22.642 1.00 46.41 71 PRO A O 1
ATOM 563 N N . ALA A 1 72 ? -15.137 -27.023 20.411 1.00 49.25 72 ALA A N 1
ATOM 564 C CA . ALA A 1 72 ? -14.331 -25.842 20.233 1.00 49.25 72 ALA A CA 1
ATOM 565 C C . ALA A 1 72 ? -14.981 -24.759 21.095 1.00 49.25 72 ALA A C 1
ATOM 567 O O . ALA A 1 72 ? -16.191 -24.530 21.005 1.00 49.25 72 ALA A O 1
ATOM 568 N N . THR A 1 73 ? -14.178 -24.105 21.942 1.00 48.94 73 THR A N 1
ATOM 569 C CA . THR A 1 73 ? -14.543 -22.803 22.518 1.00 48.94 73 THR A CA 1
ATOM 570 C C . THR A 1 73 ? -15.235 -22.007 21.420 1.00 48.94 73 THR A C 1
ATOM 572 O O . THR A 1 73 ? -14.742 -22.093 20.293 1.00 48.94 73 THR A O 1
ATOM 575 N N . PRO A 1 74 ? -16.336 -21.276 21.679 1.00 46.88 74 PRO A N 1
ATOM 576 C CA . PRO A 1 74 ? -17.054 -20.557 20.636 1.00 46.88 74 PRO A CA 1
ATOM 577 C C . PRO A 1 74 ? -16.098 -19.549 19.993 1.00 46.88 74 PRO A C 1
ATOM 579 O O . PRO A 1 74 ? -15.973 -18.402 20.412 1.00 46.88 74 PRO A O 1
ATOM 582 N N . ARG A 1 75 ? -15.369 -19.995 18.968 1.00 50.66 75 ARG A N 1
ATOM 583 C CA . ARG A 1 75 ? -14.547 -19.189 18.082 1.00 50.66 75 ARG A CA 1
ATOM 584 C C . ARG A 1 75 ? -15.524 -18.644 17.061 1.00 50.66 75 ARG A C 1
ATOM 586 O O . ARG A 1 75 ? -15.481 -18.966 15.883 1.00 50.66 75 ARG A O 1
ATOM 593 N N . GLY A 1 76 ? -16.442 -17.818 17.554 1.00 47.12 76 GLY A N 1
ATOM 594 C CA . GLY A 1 76 ? -17.420 -17.079 16.766 1.00 47.12 76 GLY A CA 1
ATOM 595 C C . GLY A 1 76 ? -16.796 -15.913 16.003 1.00 47.12 76 GLY A C 1
ATOM 596 O O . GLY A 1 76 ? -17.432 -14.883 15.830 1.00 47.12 76 GLY A O 1
ATOM 597 N N . ARG A 1 77 ? -15.541 -16.040 15.567 1.00 49.00 77 ARG A N 1
ATOM 598 C CA . ARG A 1 77 ? -14.968 -15.217 14.507 1.00 49.00 77 ARG A CA 1
ATOM 599 C C . ARG A 1 77 ? -14.169 -16.158 13.628 1.00 49.00 77 ARG A C 1
ATOM 601 O O . ARG A 1 77 ? -13.162 -16.706 14.077 1.00 49.00 77 ARG A O 1
ATOM 608 N N . LYS A 1 78 ? -14.633 -16.351 12.389 1.00 53.72 78 LYS A N 1
ATOM 609 C CA . LYS A 1 78 ? -13.789 -16.904 11.326 1.00 53.72 78 LYS A CA 1
ATOM 610 C C . LYS A 1 78 ? -12.444 -16.160 11.383 1.00 53.72 78 LYS A C 1
ATOM 612 O O . LYS A 1 78 ? -12.467 -14.942 11.608 1.00 53.72 78 LYS A O 1
ATOM 617 N N . PRO A 1 79 ? -11.295 -16.853 11.266 1.00 56.84 79 PRO A N 1
ATOM 618 C CA . PRO A 1 79 ? -10.015 -16.167 11.174 1.00 56.84 79 PRO A CA 1
ATOM 619 C C . PRO A 1 79 ? -10.135 -15.103 10.087 1.00 56.84 79 PRO A C 1
ATOM 621 O O . PRO A 1 79 ? -10.655 -15.374 9.004 1.00 56.84 79 PRO A O 1
ATOM 624 N N . MET A 1 80 ? -9.761 -13.875 10.438 1.00 59.12 80 MET A N 1
ATOM 625 C CA . MET A 1 80 ? -9.844 -12.756 9.511 1.00 59.12 80 MET A CA 1
ATOM 626 C C . MET A 1 80 ? -9.000 -13.116 8.284 1.00 59.12 80 MET A C 1
ATOM 628 O O . MET A 1 80 ? -7.879 -13.611 8.476 1.00 59.12 80 MET A O 1
ATOM 632 N N . PRO A 1 81 ? -9.526 -12.940 7.058 1.00 68.25 81 PRO A N 1
ATOM 633 C CA . PRO A 1 81 ? -8.720 -13.140 5.869 1.00 68.25 81 PRO A CA 1
ATOM 634 C C . PRO A 1 81 ? -7.482 -12.255 5.998 1.00 68.25 81 PRO A C 1
ATOM 636 O O . PRO A 1 81 ? -7.569 -11.103 6.432 1.00 68.25 81 PRO A O 1
ATOM 639 N N . ARG A 1 82 ? -6.320 -12.843 5.733 1.00 75.81 82 ARG A N 1
ATOM 640 C CA . ARG A 1 82 ? -5.050 -12.127 5.768 1.00 75.81 82 ARG A CA 1
ATOM 641 C C . ARG A 1 82 ? -4.715 -11.702 4.343 1.00 75.81 82 ARG A C 1
ATOM 643 O O . ARG A 1 82 ? -4.899 -12.538 3.456 1.00 75.81 82 ARG A O 1
ATOM 650 N N . PRO A 1 83 ? -4.225 -10.469 4.136 1.00 81.25 83 PRO A N 1
ATOM 651 C CA . PRO A 1 83 ? -3.647 -10.107 2.851 1.00 81.25 83 PRO A CA 1
ATOM 652 C C . PRO A 1 83 ? -2.493 -11.067 2.536 1.00 81.25 83 PRO A C 1
ATOM 654 O O . PRO A 1 83 ? -1.732 -11.442 3.436 1.00 81.25 83 PRO A O 1
ATOM 657 N N . GLN A 1 84 ? -2.419 -11.523 1.289 1.00 82.75 84 GLN A N 1
ATOM 658 C CA . GLN A 1 84 ? -1.374 -12.435 0.819 1.00 82.75 84 GLN A CA 1
ATOM 659 C C . GLN A 1 84 ? -0.183 -11.683 0.219 1.00 82.75 84 GLN A C 1
ATOM 661 O O . GLN A 1 84 ? 0.959 -12.107 0.392 1.00 82.75 84 GLN A O 1
ATOM 666 N N . ARG A 1 85 ? -0.449 -10.570 -0.471 1.00 81.19 85 ARG A N 1
ATOM 667 C CA . ARG A 1 85 ? 0.526 -9.734 -1.182 1.00 81.19 85 ARG A CA 1
ATOM 668 C C . ARG A 1 85 ? 1.119 -8.663 -0.272 1.00 81.19 85 ARG A C 1
ATOM 670 O O . ARG A 1 85 ? 2.287 -8.319 -0.427 1.00 81.19 85 ARG A O 1
ATOM 677 N N . PHE A 1 86 ? 0.340 -8.155 0.686 1.00 83.56 86 PHE A N 1
ATOM 678 C CA . PHE A 1 86 ? 0.745 -7.017 1.516 1.00 83.56 86 PHE A CA 1
ATOM 679 C C . PHE A 1 86 ? 1.002 -7.370 2.981 1.00 83.56 86 PHE A C 1
ATOM 681 O O . PHE A 1 86 ? 0.272 -8.130 3.618 1.00 83.56 86 PHE A O 1
ATOM 688 N N . VAL A 1 87 ? 2.010 -6.723 3.567 1.00 80.56 87 VAL A N 1
ATOM 689 C CA . VAL A 1 87 ? 2.298 -6.820 5.003 1.00 80.56 87 VAL A CA 1
ATOM 690 C C . VAL A 1 87 ? 1.471 -5.784 5.763 1.00 80.56 87 VAL A C 1
ATOM 692 O O . VAL A 1 87 ? 1.518 -4.594 5.467 1.00 80.56 87 VAL A O 1
ATOM 695 N N . VAL A 1 88 ? 0.738 -6.212 6.793 1.00 73.81 88 VAL A N 1
ATOM 696 C CA . VAL A 1 88 ? -0.104 -5.309 7.602 1.00 73.81 88 VAL A CA 1
ATOM 697 C C . VAL A 1 88 ? 0.757 -4.294 8.370 1.00 73.81 88 VAL A C 1
ATOM 699 O O . VAL A 1 88 ? 0.537 -3.089 8.268 1.00 73.81 88 VAL A O 1
ATOM 702 N N . TRP A 1 89 ? 1.794 -4.774 9.064 1.00 75.19 89 TRP A N 1
ATOM 703 C CA . TRP A 1 89 ? 2.740 -3.959 9.832 1.00 75.19 89 TRP A CA 1
ATOM 704 C C . TRP A 1 89 ? 4.176 -4.183 9.351 1.00 75.19 89 TRP A C 1
ATOM 706 O O . TRP A 1 89 ? 4.882 -5.018 9.926 1.00 75.19 89 TRP A O 1
ATOM 716 N N . PRO A 1 90 ? 4.640 -3.487 8.305 1.00 66.56 90 PRO A N 1
ATOM 717 C CA . PRO A 1 90 ? 6.050 -3.529 7.960 1.00 66.56 90 PRO A CA 1
ATOM 718 C C . PRO A 1 90 ? 6.838 -2.944 9.134 1.00 66.56 90 PRO A C 1
ATOM 720 O O . PRO A 1 90 ? 6.638 -1.804 9.542 1.00 66.56 90 PRO A O 1
ATOM 723 N N . SER A 1 91 ? 7.697 -3.765 9.731 1.00 53.72 91 SER A N 1
ATOM 724 C CA . SER A 1 91 ? 8.496 -3.401 10.905 1.00 53.72 91 SER A CA 1
ATOM 725 C C . SER A 1 91 ? 9.662 -2.472 10.570 1.00 53.72 91 SER A C 1
ATOM 727 O O . SER A 1 91 ? 10.329 -1.980 11.478 1.00 53.72 91 SER A O 1
ATOM 729 N N . GLN A 1 92 ? 9.931 -2.251 9.282 1.00 53.06 92 GLN A N 1
ATOM 730 C CA . GLN A 1 92 ? 11.018 -1.418 8.802 1.00 53.06 92 GLN A CA 1
ATOM 731 C C . GLN A 1 92 ? 10.537 -0.589 7.618 1.00 53.06 92 GLN A C 1
ATOM 733 O O . GLN A 1 92 ? 10.025 -1.126 6.635 1.00 53.06 92 GLN A O 1
ATOM 738 N N . LEU A 1 93 ? 10.767 0.720 7.705 1.00 52.62 93 LEU A N 1
ATOM 739 C CA . LEU A 1 93 ? 10.822 1.588 6.541 1.00 52.62 93 LEU A CA 1
ATOM 740 C C . LEU A 1 93 ? 11.938 1.029 5.667 1.00 52.62 93 LEU A C 1
ATOM 742 O O . LEU A 1 93 ? 13.100 1.004 6.086 1.00 52.62 93 LEU A O 1
ATOM 746 N N . ASN A 1 94 ? 11.584 0.470 4.515 1.00 56.03 94 ASN A N 1
ATOM 747 C CA . ASN A 1 94 ? 12.533 -0.286 3.722 1.00 56.03 94 ASN A CA 1
ATOM 748 C C . ASN A 1 94 ? 13.473 0.670 2.968 1.00 56.03 94 ASN A C 1
ATOM 750 O O . ASN A 1 94 ? 13.469 0.713 1.751 1.00 56.03 94 ASN A O 1
ATOM 754 N N . ARG A 1 95 ? 14.329 1.407 3.691 1.00 54.66 95 ARG A N 1
ATOM 755 C CA . ARG A 1 95 ? 15.403 2.263 3.146 1.00 54.66 95 ARG A CA 1
ATOM 756 C C . ARG A 1 95 ? 16.409 1.481 2.293 1.00 54.66 95 ARG A C 1
ATOM 758 O O . ARG A 1 95 ? 17.306 2.063 1.685 1.00 54.66 95 ARG A O 1
ATOM 765 N N . SER A 1 96 ? 16.324 0.147 2.299 1.00 57.59 96 SER A N 1
ATOM 766 C CA . SER A 1 96 ? 17.068 -0.685 1.360 1.00 57.59 96 SER A CA 1
ATOM 767 C C . SER A 1 96 ? 16.517 -0.574 -0.066 1.00 57.59 96 SER A C 1
ATOM 769 O O . SER A 1 96 ? 17.310 -0.697 -0.995 1.00 57.59 96 SER A O 1
ATOM 771 N N . LEU A 1 97 ? 15.224 -0.257 -0.245 1.00 62.56 97 LEU A N 1
ATOM 772 C CA . LEU A 1 97 ? 14.642 0.083 -1.547 1.00 62.56 97 LEU A CA 1
ATOM 773 C C . LEU A 1 97 ? 15.272 1.356 -2.112 1.00 62.56 97 LEU A C 1
ATOM 775 O O . LEU A 1 97 ? 15.738 1.297 -3.242 1.00 62.56 97 LEU A O 1
ATOM 779 N N . ASP A 1 98 ? 15.423 2.424 -1.322 1.00 63.38 98 ASP A N 1
ATOM 780 C CA . ASP A 1 98 ? 16.031 3.681 -1.796 1.00 63.38 98 ASP A CA 1
ATOM 781 C C . ASP A 1 98 ? 17.441 3.454 -2.345 1.00 63.38 98 ASP A C 1
ATOM 783 O O . ASP A 1 98 ? 17.794 3.777 -3.479 1.00 63.38 98 ASP A O 1
ATOM 787 N N . ARG A 1 99 ? 18.262 2.763 -1.545 1.00 67.50 99 ARG A N 1
ATOM 788 C CA . ARG A 1 99 ? 19.630 2.407 -1.938 1.00 67.50 99 ARG A CA 1
ATOM 789 C C . ARG A 1 99 ? 19.661 1.446 -3.122 1.00 67.50 99 ARG A C 1
ATOM 791 O O . ARG A 1 99 ? 20.647 1.437 -3.854 1.00 67.50 99 ARG A O 1
ATOM 798 N N . SER A 1 100 ? 18.647 0.597 -3.271 1.00 74.50 100 SER A N 1
ATOM 799 C CA . SER A 1 100 ? 18.540 -0.346 -4.384 1.00 74.50 100 SER A CA 1
ATOM 800 C C . SER A 1 100 ? 18.227 0.390 -5.682 1.00 74.50 100 SER A C 1
ATOM 802 O O . SER A 1 100 ? 18.940 0.189 -6.662 1.00 74.50 100 SER A O 1
ATOM 804 N N . ILE A 1 101 ? 17.240 1.291 -5.674 1.00 81.69 101 ILE A N 1
ATOM 805 C CA . ILE A 1 101 ? 16.841 2.080 -6.845 1.00 81.69 101 ILE A CA 1
ATOM 806 C C . ILE A 1 101 ? 18.003 2.959 -7.299 1.00 81.69 101 ILE A C 1
ATOM 808 O O . ILE A 1 101 ? 18.369 2.907 -8.468 1.00 81.69 101 ILE A O 1
ATOM 812 N N . ASP A 1 102 ? 18.671 3.664 -6.385 1.00 83.31 102 ASP A N 1
ATOM 813 C CA . ASP A 1 102 ? 19.818 4.514 -6.733 1.00 83.31 102 ASP A CA 1
ATOM 814 C C . ASP A 1 102 ? 20.989 3.738 -7.327 1.00 83.31 102 ASP A C 1
ATOM 816 O O . ASP A 1 102 ? 21.617 4.165 -8.302 1.00 83.31 102 ASP A O 1
ATOM 820 N N . ARG A 1 103 ? 21.277 2.555 -6.781 1.00 84.81 103 ARG A N 1
ATOM 821 C CA . ARG A 1 103 ? 22.296 1.664 -7.347 1.00 84.81 103 ARG A CA 1
ATOM 822 C C . ARG A 1 103 ? 21.896 1.145 -8.719 1.00 84.81 103 ARG A C 1
ATOM 824 O O . ARG A 1 103 ? 22.739 1.106 -9.608 1.00 84.81 103 ARG A O 1
ATOM 831 N N . GLN A 1 104 ? 20.639 0.749 -8.900 1.00 84.75 104 GLN A N 1
ATOM 832 C CA . GLN A 1 104 ? 20.148 0.305 -10.200 1.00 84.75 104 GLN A CA 1
ATOM 833 C C . GLN A 1 104 ? 20.258 1.443 -11.211 1.00 84.75 104 GLN A C 1
ATOM 835 O O . GLN A 1 104 ? 20.933 1.269 -12.220 1.00 84.75 104 GLN A O 1
ATOM 840 N N . LEU A 1 105 ? 19.714 2.620 -10.888 1.00 84.38 105 LEU A N 1
ATOM 841 C CA . LEU A 1 105 ? 19.713 3.825 -11.716 1.00 84.38 105 LEU A CA 1
ATOM 842 C C . LEU A 1 105 ? 21.115 4.245 -12.182 1.00 84.38 105 LEU A C 1
ATOM 844 O O . LEU A 1 105 ? 21.286 4.650 -13.332 1.00 84.38 105 LEU A O 1
ATOM 848 N N . THR A 1 106 ? 22.114 4.138 -11.304 1.00 86.62 106 THR A N 1
ATOM 849 C CA . THR A 1 106 ? 23.517 4.466 -11.615 1.00 86.62 106 THR A CA 1
ATOM 850 C C . THR A 1 106 ? 24.235 3.374 -12.411 1.00 86.62 106 THR A C 1
ATOM 852 O O . THR A 1 106 ? 25.146 3.677 -13.181 1.00 86.62 106 THR A O 1
ATOM 855 N N . ALA A 1 107 ? 23.826 2.111 -12.268 1.00 86.88 107 ALA A N 1
ATOM 856 C CA . ALA A 1 107 ? 24.442 0.972 -12.943 1.00 86.88 107 ALA A CA 1
ATOM 857 C C . ALA A 1 107 ? 23.844 0.655 -14.329 1.00 86.88 107 ALA A C 1
ATOM 859 O O . ALA A 1 107 ? 24.449 -0.125 -15.069 1.00 86.88 107 ALA A O 1
ATOM 860 N N . MET A 1 108 ? 22.694 1.238 -14.701 1.00 89.38 108 MET A N 1
ATOM 861 C CA . MET A 1 108 ? 22.001 0.909 -15.956 1.00 89.38 108 MET A CA 1
ATOM 862 C C . MET A 1 108 ? 22.822 1.262 -17.199 1.00 89.38 108 MET A C 1
ATOM 864 O O . MET A 1 108 ? 23.197 2.417 -17.422 1.00 89.38 108 MET A O 1
ATOM 868 N N . LYS A 1 109 ? 23.027 0.276 -18.076 1.00 89.69 109 LYS A N 1
ATOM 869 C CA . LYS A 1 109 ? 23.711 0.464 -19.367 1.00 89.69 109 LYS A CA 1
ATOM 870 C C . LYS A 1 109 ? 22.870 -0.008 -20.547 1.00 89.69 109 LYS A C 1
ATOM 872 O O . LYS A 1 109 ? 23.011 0.511 -21.658 1.00 89.69 109 LYS A O 1
ATOM 877 N N . THR A 1 110 ? 21.989 -0.973 -20.321 1.00 93.62 110 THR A N 1
ATOM 878 C CA . THR A 1 110 ? 21.244 -1.678 -21.363 1.00 93.62 110 THR A CA 1
ATOM 879 C C . THR A 1 110 ? 19.734 -1.517 -21.200 1.00 93.62 110 THR A C 1
ATOM 881 O O . THR A 1 110 ? 19.227 -1.265 -20.111 1.00 93.62 110 THR A O 1
ATOM 884 N N . LYS A 1 111 ? 18.988 -1.736 -22.288 1.00 92.25 111 LYS A N 1
ATOM 885 C CA . LYS A 1 111 ? 17.515 -1.848 -22.272 1.00 92.25 111 LYS A CA 1
ATOM 886 C C . LYS A 1 111 ? 17.009 -3.035 -21.459 1.00 92.25 111 LYS A C 1
ATOM 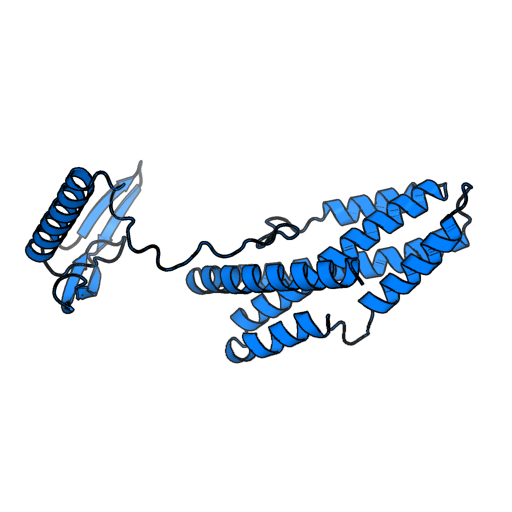888 O O . LYS A 1 111 ? 15.850 -3.062 -21.062 1.00 92.25 111 LYS A O 1
ATOM 893 N N . PHE A 1 112 ? 17.859 -4.023 -21.196 1.00 91.38 112 PHE A N 1
ATOM 894 C CA . PHE A 1 112 ? 17.547 -5.072 -20.233 1.00 91.38 112 PHE A CA 1
ATOM 895 C C . PHE A 1 112 ? 17.538 -4.522 -18.799 1.00 91.38 112 PHE A C 1
ATOM 897 O O . PHE A 1 112 ? 16.553 -4.719 -18.095 1.00 91.38 112 PHE A O 1
ATOM 904 N N . ASP A 1 113 ? 18.553 -3.740 -18.415 1.00 90.81 113 ASP A N 1
ATOM 905 C CA . ASP A 1 113 ? 18.598 -3.080 -17.100 1.00 90.81 113 ASP A CA 1
ATOM 906 C C . ASP A 1 113 ? 17.395 -2.148 -16.905 1.00 90.81 113 ASP A C 1
ATOM 908 O O . ASP A 1 113 ? 16.745 -2.187 -15.863 1.00 90.81 113 ASP A O 1
ATOM 912 N N . GLY A 1 114 ? 17.044 -1.376 -17.942 1.00 91.06 114 GLY A N 1
ATOM 913 C CA . GLY A 1 114 ? 15.865 -0.506 -17.928 1.00 91.06 114 GLY A CA 1
ATOM 914 C C . GLY A 1 114 ? 14.555 -1.270 -17.707 1.00 91.06 114 GLY A C 1
ATOM 915 O O . GLY A 1 114 ? 13.736 -0.851 -16.897 1.00 91.06 114 GLY A O 1
ATOM 916 N N . ARG A 1 115 ? 14.364 -2.428 -18.356 1.00 92.06 115 ARG A N 1
ATOM 917 C CA . ARG A 1 115 ? 13.183 -3.286 -18.131 1.00 92.06 115 ARG A CA 1
ATOM 918 C C . ARG A 1 115 ? 13.129 -3.851 -16.711 1.00 92.06 115 ARG A C 1
ATOM 920 O O . ARG A 1 115 ? 12.053 -3.885 -16.122 1.00 92.06 115 ARG A O 1
ATOM 927 N N . ASN A 1 116 ? 14.271 -4.253 -16.155 1.00 90.44 116 ASN A N 1
ATOM 928 C CA . ASN A 1 116 ? 14.341 -4.726 -14.769 1.00 90.44 116 ASN A CA 1
ATOM 929 C C . ASN A 1 116 ? 13.995 -3.612 -13.773 1.00 90.44 116 ASN A C 1
ATOM 931 O O . ASN A 1 116 ? 13.284 -3.855 -12.795 1.00 90.44 116 ASN A O 1
ATOM 935 N N . LEU A 1 117 ? 14.453 -2.384 -14.036 1.00 90.81 117 LEU A N 1
ATOM 936 C CA . LEU A 1 117 ? 14.072 -1.233 -13.228 1.00 90.81 117 LEU A CA 1
ATOM 937 C C . LEU A 1 117 ? 12.572 -0.944 -13.351 1.00 90.81 117 LEU A C 1
ATOM 939 O O . LEU A 1 117 ? 11.926 -0.766 -12.327 1.00 90.81 117 LEU A O 1
ATOM 943 N N . ILE A 1 118 ? 11.993 -0.963 -14.558 1.00 92.19 118 ILE A N 1
ATOM 944 C CA . ILE A 1 118 ? 10.541 -0.784 -14.746 1.00 92.19 118 ILE A CA 1
ATOM 945 C C . ILE A 1 118 ? 9.756 -1.800 -13.912 1.00 92.19 118 ILE A C 1
ATOM 947 O O . ILE A 1 118 ? 8.883 -1.399 -13.153 1.00 92.19 118 ILE A O 1
ATOM 951 N N . ALA A 1 119 ? 10.109 -3.088 -13.966 1.00 89.44 119 ALA A N 1
ATOM 952 C CA . ALA A 1 119 ? 9.442 -4.112 -13.155 1.00 89.44 119 ALA A CA 1
ATOM 953 C C . ALA A 1 119 ? 9.559 -3.838 -11.638 1.00 89.44 119 ALA A C 1
ATOM 955 O O . ALA A 1 119 ? 8.627 -4.079 -10.865 1.00 89.44 119 ALA A O 1
ATOM 956 N N . THR A 1 120 ? 10.698 -3.287 -11.204 1.00 89.31 120 THR A N 1
ATOM 957 C CA . THR A 1 120 ? 10.896 -2.841 -9.816 1.00 89.31 120 THR A CA 1
ATOM 958 C C . THR A 1 120 ? 9.981 -1.658 -9.477 1.00 89.31 120 THR A C 1
ATOM 960 O O . THR A 1 120 ? 9.344 -1.661 -8.423 1.00 89.31 120 THR A O 1
ATOM 963 N N . LEU A 1 121 ? 9.867 -0.670 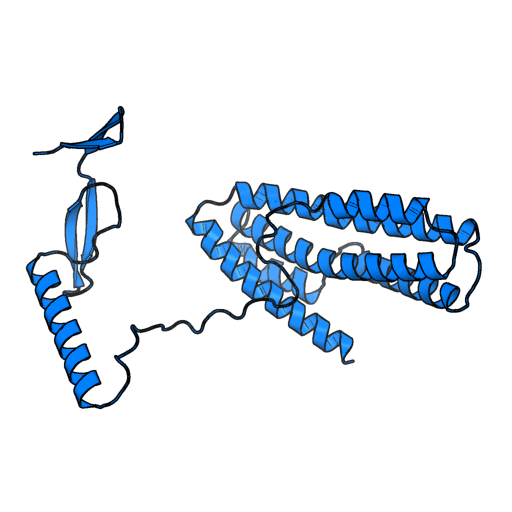-10.370 1.00 90.31 121 LEU A N 1
ATOM 964 C CA . LEU A 1 121 ? 9.008 0.505 -10.195 1.00 90.31 121 LEU A CA 1
ATOM 965 C C . LEU A 1 121 ? 7.521 0.142 -10.175 1.00 90.31 121 LEU A C 1
ATOM 967 O O . LEU A 1 121 ? 6.778 0.695 -9.376 1.00 90.31 121 LEU A O 1
ATOM 971 N N . GLU A 1 122 ? 7.082 -0.826 -10.971 1.00 88.88 122 GLU A N 1
ATOM 972 C CA . GLU A 1 122 ? 5.697 -1.306 -10.927 1.00 88.88 122 GLU A CA 1
ATOM 973 C C . GLU A 1 122 ? 5.370 -2.022 -9.622 1.00 88.88 122 GLU A C 1
ATOM 975 O O . GLU A 1 122 ? 4.307 -1.823 -9.037 1.00 88.88 122 GLU A O 1
ATOM 980 N N . THR A 1 123 ? 6.313 -2.818 -9.115 1.00 87.00 123 THR A N 1
ATOM 981 C CA . THR A 1 123 ? 6.168 -3.427 -7.789 1.00 87.00 123 THR A CA 1
ATOM 982 C C . THR A 1 123 ? 6.038 -2.345 -6.712 1.00 87.00 123 THR A C 1
ATOM 984 O O . THR A 1 123 ? 5.222 -2.470 -5.797 1.00 87.00 123 THR A O 1
ATOM 987 N N . LEU A 1 124 ? 6.794 -1.251 -6.844 1.00 86.69 124 LEU A N 1
ATOM 988 C CA . LEU A 1 124 ? 6.703 -0.089 -5.960 1.00 86.69 124 LEU A CA 1
ATOM 989 C C . LEU A 1 124 ? 5.393 0.684 -6.110 1.00 86.69 124 LEU A C 1
ATOM 991 O O . LEU A 1 124 ? 4.856 1.123 -5.098 1.00 86.69 124 LEU A O 1
ATOM 995 N N . LEU A 1 125 ? 4.853 0.827 -7.322 1.00 87.12 125 LEU A N 1
ATOM 996 C CA . LEU A 1 125 ? 3.537 1.434 -7.539 1.00 87.12 125 LEU A CA 1
ATOM 997 C C . LEU A 1 125 ? 2.431 0.628 -6.862 1.00 87.12 125 LEU A C 1
ATOM 999 O O . LEU A 1 125 ? 1.516 1.207 -6.285 1.00 87.12 125 LEU A O 1
ATOM 1003 N N . VAL A 1 126 ? 2.532 -0.698 -6.844 1.00 86.62 126 VAL A N 1
ATOM 1004 C CA . VAL A 1 126 ? 1.564 -1.518 -6.110 1.00 86.62 126 VAL A CA 1
ATOM 1005 C C . VAL A 1 126 ? 1.716 -1.347 -4.594 1.00 86.62 126 VAL A C 1
ATOM 1007 O O . VAL A 1 126 ? 0.716 -1.224 -3.884 1.00 86.62 126 VAL A O 1
ATOM 1010 N N . GLU A 1 127 ? 2.946 -1.266 -4.081 1.00 86.12 127 GLU A N 1
ATOM 1011 C CA . GLU A 1 127 ? 3.176 -0.947 -2.665 1.00 86.12 127 GLU A CA 1
ATOM 1012 C C . GLU A 1 127 ? 2.673 0.463 -2.313 1.00 86.12 127 GLU A C 1
ATOM 1014 O O . GLU A 1 127 ? 2.083 0.650 -1.252 1.00 86.12 127 GLU A O 1
ATOM 1019 N N . TYR A 1 128 ? 2.824 1.446 -3.205 1.00 87.00 128 TYR A N 1
ATOM 1020 C CA . TYR A 1 128 ? 2.315 2.808 -3.020 1.00 87.00 128 TYR A CA 1
ATOM 1021 C C . TYR A 1 128 ? 0.822 2.818 -2.655 1.00 87.00 128 TYR A C 1
ATOM 1023 O O . TYR A 1 128 ? 0.416 3.515 -1.721 1.00 87.00 128 TYR A O 1
ATOM 1031 N N . LEU A 1 129 ? 0.015 1.980 -3.314 1.00 87.62 129 LEU A N 1
ATOM 1032 C CA . LEU A 1 129 ? -1.410 1.820 -3.009 1.00 87.62 129 LEU A CA 1
ATOM 1033 C C . LEU A 1 129 ? -1.640 1.317 -1.583 1.00 87.62 129 LEU A C 1
ATOM 1035 O O . LEU A 1 129 ? -2.411 1.905 -0.821 1.00 87.62 129 LEU A O 1
ATOM 1039 N N . ALA A 1 130 ? -0.939 0.251 -1.197 1.00 88.88 130 ALA A N 1
ATOM 1040 C CA . ALA A 1 130 ? -1.058 -0.334 0.134 1.00 88.88 130 ALA A CA 1
ATOM 1041 C C . ALA A 1 130 ? -0.629 0.647 1.235 1.00 88.88 130 ALA A C 1
ATOM 1043 O O . ALA A 1 130 ? -1.254 0.719 2.297 1.00 88.88 130 ALA A O 1
ATOM 1044 N N . VAL A 1 131 ? 0.412 1.440 0.979 1.00 87.88 131 VAL A N 1
ATOM 1045 C CA . VAL A 1 131 ? 0.903 2.455 1.915 1.00 87.88 131 VAL A CA 1
ATOM 1046 C C . VAL A 1 131 ? -0.078 3.614 2.041 1.00 87.88 131 VAL A C 1
ATOM 1048 O O . VAL A 1 131 ? -0.300 4.083 3.155 1.00 87.88 131 VAL A O 1
ATOM 1051 N N . ASN A 1 132 ? -0.715 4.048 0.952 1.00 89.38 132 ASN A N 1
ATOM 1052 C CA . ASN A 1 132 ? -1.767 5.062 1.019 1.00 89.38 132 ASN A CA 1
ATOM 1053 C C . ASN A 1 132 ? -2.958 4.584 1.857 1.00 89.38 132 ASN A C 1
ATOM 1055 O O . ASN A 1 132 ? -3.409 5.313 2.743 1.00 89.38 132 ASN A O 1
ATOM 1059 N N . VAL A 1 133 ? -3.414 3.342 1.655 1.00 91.12 133 VAL A N 1
ATOM 1060 C CA . VAL A 1 133 ? -4.460 2.726 2.492 1.00 91.12 133 VAL A CA 1
ATOM 1061 C C . VAL A 1 133 ? -4.034 2.715 3.963 1.00 91.12 133 VAL A C 1
ATOM 1063 O O . VAL A 1 133 ? -4.801 3.128 4.837 1.00 91.12 133 VAL A O 1
ATOM 1066 N N . ARG A 1 134 ? -2.794 2.293 4.249 1.00 91.31 134 ARG A N 1
ATOM 1067 C CA . ARG A 1 134 ? -2.243 2.278 5.611 1.00 91.31 134 ARG A CA 1
ATOM 1068 C C . ARG A 1 134 ? -2.247 3.672 6.231 1.00 91.31 134 ARG A C 1
ATOM 1070 O O . ARG A 1 134 ? -2.766 3.839 7.331 1.00 91.31 134 ARG A O 1
ATOM 1077 N N . TRP A 1 135 ? -1.712 4.662 5.527 1.00 91.19 135 TRP A N 1
ATOM 1078 C CA . TRP A 1 135 ? -1.643 6.043 5.989 1.00 91.19 135 TRP A CA 1
ATOM 1079 C C . TRP A 1 135 ? -3.030 6.597 6.335 1.00 91.19 135 TRP A C 1
ATOM 1081 O O . TRP A 1 135 ? -3.217 7.090 7.446 1.00 91.19 135 TRP A O 1
ATOM 1091 N N . VAL A 1 136 ? -4.012 6.452 5.436 1.00 91.88 136 VAL A N 1
ATOM 1092 C CA . VAL A 1 136 ? -5.384 6.948 5.644 1.00 91.88 136 VAL A CA 1
ATOM 1093 C C . VAL A 1 136 ? -6.030 6.303 6.866 1.00 91.88 136 VAL A C 1
ATOM 1095 O O . VAL A 1 136 ? -6.592 7.007 7.708 1.00 91.88 136 VAL A O 1
ATOM 1098 N N . ILE A 1 137 ? -5.933 4.978 6.997 1.00 92.62 137 ILE A N 1
ATOM 1099 C CA . ILE A 1 137 ? -6.521 4.258 8.131 1.00 92.62 137 ILE A CA 1
ATOM 1100 C C . ILE A 1 137 ? -5.891 4.731 9.440 1.00 92.62 137 ILE A C 1
ATOM 1102 O O . ILE A 1 137 ? -6.611 5.086 10.376 1.00 92.62 137 ILE A O 1
ATOM 1106 N N . LEU A 1 138 ? -4.559 4.766 9.516 1.00 92.38 138 LEU A N 1
ATOM 1107 C CA . LEU A 1 138 ? -3.853 5.157 10.736 1.00 92.38 138 LEU A CA 1
ATOM 1108 C C . LEU A 1 138 ? -4.116 6.618 11.105 1.00 92.38 138 LEU A C 1
ATOM 1110 O O . LEU A 1 138 ? -4.366 6.910 12.275 1.00 92.38 138 LEU A O 1
ATOM 1114 N N . GLU A 1 139 ? -4.139 7.519 10.123 1.00 93.00 139 GLU A N 1
ATOM 1115 C CA . GLU A 1 139 ? -4.511 8.913 10.344 1.00 93.00 139 GLU A CA 1
ATOM 1116 C C . GLU A 1 139 ? -5.931 9.025 10.915 1.00 93.00 139 GLU A C 1
ATOM 1118 O O . GLU A 1 139 ? -6.133 9.742 11.895 1.00 93.00 139 GLU A O 1
ATOM 1123 N N . CYS A 1 140 ? -6.905 8.294 10.359 1.00 93.19 140 CYS A N 1
ATOM 1124 C CA . CYS A 1 140 ? -8.278 8.303 10.866 1.00 93.19 140 CYS A CA 1
ATOM 1125 C C . CYS A 1 140 ? -8.332 7.843 12.324 1.00 93.19 140 CYS A C 1
ATOM 1127 O O . CYS A 1 140 ? -8.951 8.506 13.146 1.00 93.19 140 CYS A O 1
ATOM 1129 N N . PHE A 1 141 ? -7.635 6.766 12.695 1.00 91.56 141 PHE A N 1
ATOM 1130 C CA . PHE A 1 141 ? -7.610 6.313 14.092 1.00 91.56 141 PHE A CA 1
ATOM 1131 C C . PHE A 1 141 ? -7.006 7.335 15.063 1.00 91.56 141 PHE A C 1
ATOM 1133 O O . PHE A 1 141 ? -7.400 7.356 16.232 1.00 91.56 141 PHE A O 1
ATOM 1140 N N . VAL A 1 142 ? -6.057 8.153 14.602 1.00 91.19 142 VAL A N 1
ATOM 1141 C CA . VAL A 1 142 ? -5.394 9.167 15.432 1.00 91.19 142 VAL A CA 1
ATOM 1142 C C . VAL A 1 142 ? -6.188 10.473 15.490 1.00 91.19 142 VAL A C 1
ATOM 1144 O O . VAL A 1 142 ? -6.248 11.089 16.552 1.00 91.19 142 VAL A O 1
ATOM 1147 N N . ARG A 1 143 ? -6.772 10.918 14.373 1.00 92.19 143 ARG A N 1
ATOM 1148 C CA . ARG A 1 143 ? -7.357 12.263 14.239 1.00 92.19 143 ARG A CA 1
ATOM 1149 C C . ARG A 1 143 ? -8.873 12.270 14.102 1.00 92.19 143 ARG A C 1
ATOM 1151 O O . ARG A 1 143 ? -9.530 13.094 14.726 1.00 92.19 143 ARG A O 1
ATOM 1158 N N . GLU A 1 144 ? -9.427 11.384 13.280 1.00 91.25 144 GLU A N 1
ATOM 1159 C CA . GLU A 1 144 ? -10.839 11.428 12.874 1.00 91.25 144 GLU A CA 1
ATOM 1160 C C . GLU A 1 144 ? -11.464 10.021 12.772 1.00 91.25 144 GLU A C 1
ATOM 1162 O O . GLU A 1 144 ? -11.812 9.575 11.672 1.00 91.25 144 GLU A O 1
ATOM 1167 N N . PRO A 1 145 ? -11.632 9.286 13.891 1.00 90.44 145 PRO A N 1
ATOM 1168 C CA . PRO A 1 145 ? -12.093 7.895 13.846 1.00 90.44 145 PRO A CA 1
ATOM 1169 C C . PRO A 1 145 ? -13.466 7.730 13.185 1.00 90.44 145 PRO A C 1
ATOM 1171 O O . PRO A 1 145 ? -13.739 6.709 12.555 1.00 90.44 145 PRO A O 1
ATOM 1174 N N . GLN A 1 146 ? -14.316 8.752 13.291 1.00 91.75 146 GLN A N 1
ATOM 1175 C CA . GLN A 1 146 ? -15.647 8.805 12.694 1.00 91.75 146 GLN A CA 1
ATOM 1176 C C . GLN A 1 146 ? -15.634 8.782 11.158 1.00 91.75 146 GLN A C 1
ATOM 1178 O O . GLN A 1 146 ? -16.592 8.298 10.565 1.00 91.75 146 GLN A O 1
ATOM 1183 N N . LYS A 1 147 ? -14.553 9.243 10.509 1.00 91.88 147 LYS A N 1
ATOM 1184 C CA . LYS A 1 147 ? -14.437 9.263 9.039 1.00 91.88 147 LYS A CA 1
ATOM 1185 C C . LYS A 1 147 ? -13.768 8.015 8.459 1.00 91.88 147 LYS A C 1
ATOM 1187 O O . LYS A 1 147 ? -13.546 7.945 7.254 1.00 91.88 147 LYS A O 1
ATOM 1192 N N . LEU A 1 148 ? -13.437 7.023 9.293 1.00 91.12 148 LEU A N 1
ATOM 1193 C CA . LEU A 1 148 ? -12.668 5.849 8.873 1.00 91.12 148 LEU A CA 1
ATOM 1194 C C . LEU A 1 148 ? -13.320 5.108 7.700 1.00 91.12 148 LEU A C 1
ATOM 1196 O O . LEU A 1 148 ? -12.630 4.790 6.737 1.00 91.12 148 LEU A O 1
ATOM 1200 N N . ALA A 1 149 ? -14.622 4.826 7.779 1.00 89.56 149 ALA A N 1
ATOM 1201 C CA . ALA A 1 149 ? -15.325 4.068 6.743 1.00 89.56 149 ALA A CA 1
ATOM 1202 C C . ALA A 1 149 ? -15.334 4.820 5.405 1.00 89.56 149 ALA A C 1
ATOM 1204 O O . ALA A 1 149 ? -14.923 4.262 4.393 1.00 89.56 149 ALA A O 1
ATOM 1205 N N . GLU A 1 150 ? -15.721 6.096 5.432 1.00 90.62 150 GLU A N 1
ATOM 1206 C CA . GLU A 1 150 ? -15.765 6.970 4.257 1.00 90.62 150 GLU A CA 1
ATOM 1207 C C . GLU A 1 150 ? -14.382 7.103 3.608 1.00 90.62 150 GLU A C 1
ATOM 1209 O O . GLU A 1 150 ? -14.213 6.777 2.437 1.00 90.62 150 GLU A O 1
ATOM 1214 N N . ARG A 1 151 ? -13.358 7.497 4.377 1.00 89.56 151 ARG A N 1
ATOM 1215 C CA . ARG A 1 151 ? -12.012 7.726 3.830 1.00 89.56 151 ARG A CA 1
ATOM 1216 C C . ARG A 1 151 ? -11.336 6.440 3.363 1.00 89.56 151 ARG A C 1
ATOM 1218 O O . ARG A 1 151 ? -10.568 6.486 2.406 1.00 89.56 151 ARG A O 1
ATOM 1225 N N . THR A 1 152 ? -11.618 5.305 4.012 1.00 89.94 152 THR A N 1
ATOM 1226 C CA . THR A 1 152 ? -11.123 3.995 3.558 1.00 89.94 152 THR A CA 1
ATOM 1227 C C . THR A 1 152 ? -11.781 3.595 2.240 1.00 89.94 152 THR A C 1
ATOM 1229 O O . THR A 1 152 ? -11.108 3.066 1.363 1.00 89.94 152 THR A O 1
ATOM 1232 N N . GLU A 1 153 ? -13.080 3.852 2.076 1.00 88.81 153 GLU A N 1
ATOM 1233 C CA . GLU A 1 153 ? -13.768 3.540 0.824 1.00 88.81 153 GLU A CA 1
ATOM 1234 C C . GLU A 1 153 ? -13.253 4.400 -0.326 1.00 88.81 153 GLU A C 1
ATOM 1236 O O . GLU A 1 153 ? -12.961 3.867 -1.392 1.00 88.81 153 GLU A O 1
ATOM 1241 N N . VAL A 1 154 ? -13.058 5.700 -0.088 1.00 85.94 154 VAL A N 1
ATOM 1242 C CA . VAL A 1 154 ? -12.445 6.610 -1.064 1.00 85.94 154 VAL A CA 1
ATOM 1243 C C . VAL A 1 154 ? -11.073 6.074 -1.476 1.00 85.94 154 VAL A C 1
ATOM 1245 O O . VAL A 1 154 ? -10.895 5.690 -2.622 1.00 85.94 154 VAL A O 1
ATOM 1248 N N . VAL A 1 155 ? -10.126 5.875 -0.551 1.00 86.81 155 VAL A N 1
ATOM 1249 C CA . VAL A 1 155 ? -8.774 5.416 -0.938 1.00 86.81 155 VAL A CA 1
ATOM 1250 C C . VAL A 1 155 ? -8.760 4.050 -1.652 1.00 86.81 155 VAL A C 1
ATOM 1252 O O . VAL A 1 155 ? -7.876 3.812 -2.472 1.00 86.81 155 VAL A O 1
ATOM 1255 N N . LEU A 1 156 ? -9.731 3.163 -1.394 1.00 86.31 156 LEU A N 1
ATOM 1256 C CA . LEU A 1 156 ? -9.868 1.881 -2.100 1.00 86.31 156 LEU A CA 1
ATOM 1257 C C . LEU A 1 156 ? -10.495 2.019 -3.497 1.00 86.31 156 LEU A C 1
ATOM 1259 O O . LEU A 1 156 ? -10.116 1.278 -4.401 1.00 86.31 156 LEU A O 1
ATOM 1263 N N . THR A 1 157 ? -11.455 2.928 -3.675 1.00 77.44 157 THR A N 1
ATOM 1264 C CA . THR A 1 157 ? -12.231 3.073 -4.921 1.00 77.44 157 THR A CA 1
ATOM 1265 C C . THR A 1 157 ? -11.608 4.064 -5.887 1.00 77.44 157 THR A C 1
ATOM 1267 O O . THR A 1 157 ? -11.504 3.772 -7.078 1.00 77.44 157 THR A O 1
ATOM 1270 N N . THR A 1 158 ? -11.152 5.210 -5.391 1.00 67.31 158 THR A N 1
ATOM 1271 C CA . THR A 1 158 ? -10.487 6.211 -6.218 1.00 67.31 158 THR A CA 1
ATOM 1272 C C . THR A 1 158 ? -9.000 5.951 -6.365 1.00 67.31 158 THR A C 1
ATOM 1274 O O . THR A 1 158 ? -8.406 6.540 -7.263 1.00 67.31 158 THR A O 1
ATOM 1277 N N . ILE A 1 159 ? -8.382 5.067 -5.555 1.00 59.38 159 ILE A N 1
ATOM 1278 C CA . ILE A 1 159 ? -6.910 5.021 -5.455 1.00 59.38 159 ILE A CA 1
ATOM 1279 C C . ILE A 1 159 ? -6.427 6.479 -5.356 1.00 59.38 159 ILE A C 1
ATOM 1281 O O . ILE A 1 159 ? -5.609 6.916 -6.152 1.00 59.38 159 ILE A O 1
ATOM 1285 N N . ASP A 1 160 ? -7.076 7.284 -4.498 1.00 45.66 160 ASP A N 1
ATOM 1286 C CA . ASP A 1 160 ? -7.059 8.745 -4.640 1.00 45.66 160 ASP A CA 1
ATOM 1287 C C . ASP A 1 160 ? -5.663 9.309 -4.380 1.00 45.66 160 ASP A C 1
ATOM 1289 O O . ASP A 1 160 ? -5.251 9.661 -3.273 1.00 45.66 160 ASP A O 1
ATOM 1293 N N . ASP A 1 161 ? -4.922 9.352 -5.468 1.00 53.59 161 ASP A N 1
ATOM 1294 C CA . ASP A 1 161 ? -3.962 10.349 -5.795 1.00 53.59 161 ASP A CA 1
ATOM 1295 C C . ASP A 1 161 ? -4.778 11.528 -6.332 1.00 53.59 161 ASP A C 1
ATOM 1297 O O . ASP A 1 161 ? -5.201 11.490 -7.489 1.00 53.59 161 ASP A O 1
ATOM 1301 N N . PRO A 1 162 ? -5.061 12.564 -5.528 1.00 49.06 162 PRO A N 1
ATOM 1302 C CA . PRO A 1 162 ? -5.825 13.721 -5.995 1.00 49.06 162 PRO A CA 1
ATOM 1303 C C . PRO A 1 162 ? -5.190 14.394 -7.230 1.00 49.06 162 PRO A C 1
ATOM 1305 O O . PRO A 1 162 ? -5.857 15.147 -7.933 1.00 49.06 162 PRO A O 1
ATOM 1308 N N . GLU A 1 163 ? -3.925 14.085 -7.540 1.00 58.31 163 GLU A N 1
ATOM 1309 C CA . GLU A 1 163 ? -3.193 14.533 -8.728 1.00 58.31 163 GLU A CA 1
ATOM 1310 C C . GLU A 1 163 ? -3.124 13.477 -9.855 1.00 58.31 163 GLU A C 1
ATOM 1312 O O . GLU A 1 163 ? -2.506 13.721 -10.886 1.00 58.31 163 GLU A O 1
ATOM 1317 N N . HIS A 1 164 ? -3.759 12.310 -9.699 1.00 66.19 164 HIS A N 1
ATOM 1318 C CA . HIS A 1 164 ? -3.748 11.184 -10.647 1.00 66.19 164 HIS A CA 1
ATOM 1319 C C . HIS A 1 164 ? -2.345 10.612 -10.945 1.00 66.19 164 HIS A C 1
ATOM 1321 O O . HIS A 1 164 ? -2.159 9.941 -11.969 1.00 66.19 164 HIS A O 1
ATOM 1327 N N . LYS A 1 165 ? -1.353 10.823 -10.069 1.00 77.94 165 LYS A N 1
ATOM 1328 C CA . LYS A 1 165 ? 0.046 10.430 -10.321 1.00 77.94 165 LYS A CA 1
ATOM 1329 C C . LYS A 1 165 ? 0.216 8.925 -10.457 1.00 77.94 165 LYS A C 1
ATOM 1331 O O . LYS A 1 165 ? 0.950 8.523 -11.344 1.00 77.94 165 LYS A O 1
ATOM 1336 N N . HIS A 1 166 ? -0.496 8.079 -9.704 1.00 84.62 166 HIS A N 1
ATOM 1337 C CA . HIS A 1 166 ? -0.437 6.620 -9.923 1.00 84.62 166 HIS A CA 1
ATOM 1338 C C . HIS A 1 166 ? -0.745 6.240 -11.384 1.00 84.62 166 HIS A C 1
ATOM 1340 O O . HIS A 1 166 ? 0.042 5.561 -12.038 1.00 84.62 166 HIS A O 1
ATOM 1346 N N . ASN A 1 167 ? -1.873 6.710 -11.927 1.00 84.12 167 ASN A N 1
ATOM 1347 C CA . ASN A 1 167 ? -2.276 6.398 -13.304 1.00 84.12 167 ASN A CA 1
ATOM 1348 C C . ASN A 1 167 ? -1.390 7.097 -14.341 1.00 84.12 167 ASN A C 1
ATOM 1350 O O . ASN A 1 167 ? -1.236 6.615 -15.463 1.00 84.12 167 ASN A O 1
ATOM 1354 N N . GLN A 1 168 ? -0.833 8.258 -14.003 1.00 88.38 168 GLN A N 1
ATOM 1355 C CA . GLN A 1 168 ? 0.172 8.919 -14.823 1.00 88.38 168 GLN A CA 1
ATOM 1356 C C . GLN A 1 168 ? 1.462 8.089 -14.890 1.00 88.38 168 GLN A C 1
ATOM 1358 O O . GLN A 1 168 ? 1.871 7.714 -15.984 1.00 88.38 168 GLN A O 1
ATOM 1363 N N . TRP A 1 169 ? 2.048 7.742 -13.746 1.00 91.69 169 TRP A N 1
ATOM 1364 C CA . TRP A 1 169 ? 3.264 6.939 -13.651 1.00 91.69 169 TRP A CA 1
ATOM 1365 C C . TRP A 1 169 ? 3.097 5.578 -14.313 1.00 91.69 169 TRP A C 1
ATOM 1367 O O . TRP A 1 169 ? 3.986 5.155 -15.042 1.00 91.69 169 TRP A O 1
ATOM 1377 N N . GLN A 1 170 ? 1.945 4.923 -14.146 1.00 90.50 170 GLN A N 1
ATOM 1378 C CA . GLN A 1 170 ? 1.670 3.663 -14.831 1.00 90.50 170 GLN A CA 1
ATOM 1379 C C . GLN A 1 170 ? 1.737 3.825 -16.361 1.00 90.50 170 GLN A C 1
ATOM 1381 O O . GLN A 1 170 ? 2.446 3.074 -17.025 1.00 90.50 170 GLN A O 1
ATOM 1386 N N . ARG A 1 171 ? 1.091 4.859 -16.923 1.00 91.19 171 ARG A N 1
ATOM 1387 C CA . ARG A 1 171 ? 1.144 5.151 -18.370 1.00 91.19 171 ARG A CA 1
ATOM 1388 C C . ARG A 1 171 ? 2.556 5.482 -18.856 1.00 91.19 171 ARG A C 1
ATOM 1390 O O . ARG A 1 171 ? 2.949 5.075 -19.951 1.00 91.19 171 ARG A O 1
ATOM 1397 N N . GLU A 1 172 ? 3.320 6.225 -18.063 1.00 93.06 172 GLU A N 1
ATOM 1398 C CA . GLU A 1 172 ? 4.709 6.568 -18.376 1.00 93.06 172 GLU A CA 1
ATOM 1399 C C . GLU A 1 172 ? 5.608 5.318 -18.377 1.00 93.06 172 GLU A C 1
ATOM 1401 O O . GLU A 1 172 ? 6.413 5.136 -19.296 1.00 93.06 172 GLU A O 1
ATOM 1406 N N . LEU A 1 173 ? 5.425 4.410 -17.413 1.00 93.75 173 LEU A N 1
ATOM 1407 C CA . LEU A 1 173 ? 6.125 3.124 -17.367 1.00 93.75 173 LEU A CA 1
ATOM 1408 C C . LEU A 1 173 ? 5.738 2.208 -18.536 1.00 93.75 173 LEU A C 1
ATOM 1410 O O . LEU A 1 173 ? 6.621 1.589 -19.129 1.00 93.75 173 LEU A O 1
ATOM 1414 N N . ASP A 1 174 ? 4.461 2.157 -18.918 1.00 93.25 174 ASP A N 1
ATOM 1415 C CA . ASP A 1 174 ? 3.992 1.378 -20.074 1.00 93.25 174 ASP A CA 1
ATOM 1416 C C . ASP A 1 174 ? 4.571 1.895 -21.399 1.00 93.25 174 ASP A C 1
ATOM 1418 O O . ASP A 1 174 ? 4.949 1.116 -22.287 1.00 93.25 174 ASP A O 1
ATOM 1422 N N . THR A 1 175 ? 4.718 3.217 -21.509 1.00 93.56 175 THR A N 1
ATOM 1423 C CA . THR A 1 175 ? 5.382 3.863 -22.648 1.00 93.56 175 THR A CA 1
ATOM 1424 C C . THR A 1 175 ? 6.852 3.443 -22.715 1.00 93.56 175 THR A C 1
ATOM 1426 O O . THR A 1 175 ? 7.295 2.892 -23.725 1.00 93.56 175 THR A O 1
ATOM 1429 N N . LEU A 1 176 ? 7.596 3.594 -21.614 1.00 92.06 176 LEU A N 1
ATOM 1430 C CA . LEU A 1 176 ? 9.009 3.207 -21.548 1.00 92.06 176 LEU A CA 1
ATOM 1431 C C . LEU A 1 176 ? 9.232 1.711 -21.790 1.00 92.06 176 LEU A C 1
ATOM 1433 O O . LEU A 1 176 ? 10.172 1.311 -22.482 1.00 92.06 176 LEU A O 1
ATOM 1437 N N . ARG A 1 177 ? 8.349 0.862 -21.262 1.00 92.56 177 ARG A N 1
ATOM 1438 C CA . ARG A 1 177 ? 8.365 -0.584 -21.506 1.00 92.56 177 ARG A CA 1
ATOM 1439 C C . ARG A 1 177 ? 8.317 -0.883 -23.000 1.00 92.56 177 ARG A C 1
ATOM 1441 O O . ARG A 1 177 ? 9.098 -1.707 -23.482 1.00 92.56 177 ARG A O 1
ATOM 1448 N N . SER A 1 178 ? 7.425 -0.210 -23.721 1.00 90.25 178 SER A N 1
ATOM 1449 C CA . SER A 1 178 ? 7.263 -0.380 -25.166 1.00 90.25 178 SER A CA 1
ATOM 1450 C C . SER A 1 178 ? 8.530 0.042 -25.921 1.00 90.25 178 SER A C 1
ATOM 1452 O O . SER A 1 178 ? 9.004 -0.676 -26.804 1.00 90.25 178 SER A O 1
ATOM 1454 N N . GLU A 1 179 ? 9.164 1.144 -25.516 1.00 89.81 179 GLU A N 1
ATOM 1455 C CA . GLU A 1 179 ? 10.431 1.619 -26.095 1.00 89.81 179 GLU A CA 1
ATOM 1456 C C . GLU A 1 179 ? 11.628 0.682 -25.834 1.00 89.81 179 GLU A C 1
ATOM 1458 O O . GLU A 1 179 ? 12.607 0.635 -26.606 1.00 89.81 179 GLU A O 1
ATOM 1463 N N . PHE A 1 180 ? 11.567 -0.083 -24.741 1.00 91.25 180 PHE A N 1
ATOM 1464 C CA . PHE A 1 180 ? 12.604 -1.031 -24.330 1.00 91.25 180 PHE A CA 1
ATOM 1465 C C . PHE A 1 180 ? 12.339 -2.472 -24.782 1.00 91.25 180 PHE A C 1
ATOM 1467 O O . PHE A 1 180 ? 13.117 -3.365 -24.440 1.00 91.25 180 PHE A O 1
ATOM 1474 N N . ALA A 1 181 ? 11.301 -2.718 -25.590 1.00 84.19 181 ALA A N 1
ATOM 1475 C CA . ALA A 1 181 ? 10.947 -4.057 -26.071 1.00 84.19 181 ALA A CA 1
ATOM 1476 C C . ALA A 1 181 ? 12.082 -4.744 -26.859 1.00 84.19 181 ALA A C 1
ATOM 1478 O O . ALA A 1 181 ? 12.195 -5.970 -26.862 1.00 84.19 181 ALA A O 1
ATOM 1479 N N . ARG A 1 182 ? 12.956 -3.960 -27.506 1.00 86.31 182 ARG A N 1
ATOM 1480 C CA . ARG A 1 182 ? 14.129 -4.465 -28.236 1.00 86.31 182 ARG A CA 1
ATOM 1481 C C . ARG A 1 182 ? 15.386 -4.436 -27.371 1.00 86.31 182 ARG A C 1
ATOM 1483 O O . ARG A 1 182 ? 15.602 -3.508 -26.595 1.00 86.31 182 ARG A O 1
ATOM 1490 N N . ASN A 1 183 ? 16.267 -5.411 -27.581 1.00 84.50 183 ASN A N 1
ATOM 1491 C CA . ASN A 1 183 ? 17.594 -5.415 -26.970 1.00 84.50 183 ASN A CA 1
ATOM 1492 C C . ASN A 1 183 ? 18.452 -4.260 -27.515 1.00 84.50 183 ASN A C 1
ATOM 1494 O O . ASN A 1 183 ? 18.305 -3.852 -28.667 1.00 84.50 183 ASN A O 1
ATOM 1498 N N . GLY A 1 184 ? 19.341 -3.724 -26.679 1.00 90.44 184 GLY A N 1
ATOM 1499 C CA . GLY A 1 184 ? 20.233 -2.628 -27.052 1.00 90.44 184 GLY A CA 1
ATOM 1500 C C . GLY A 1 184 ? 20.777 -1.867 -25.848 1.00 90.44 184 GLY A C 1
ATOM 1501 O O . GLY A 1 184 ? 20.463 -2.179 -24.695 1.00 90.44 184 GLY A O 1
ATOM 1502 N N . THR A 1 185 ? 21.593 -0.856 -26.125 1.00 92.31 185 THR A N 1
ATOM 1503 C CA . THR A 1 185 ? 22.068 0.102 -25.124 1.00 92.31 185 THR A CA 1
ATOM 1504 C C . THR A 1 185 ? 20.973 1.113 -24.791 1.00 92.31 185 THR A C 1
ATOM 1506 O O . THR A 1 185 ? 20.139 1.448 -25.636 1.00 92.31 185 THR A O 1
ATOM 1509 N N . LEU A 1 186 ? 20.957 1.583 -23.541 1.00 91.06 186 LEU A N 1
ATOM 1510 C CA . LEU A 1 186 ? 20.087 2.687 -23.140 1.00 91.06 186 LEU A CA 1
ATOM 1511 C C . LEU A 1 186 ? 20.750 4.004 -23.544 1.00 91.06 186 LEU A C 1
ATOM 1513 O O . LEU A 1 186 ? 21.890 4.258 -23.128 1.00 91.06 186 LEU A O 1
ATOM 1517 N N . ASN A 1 187 ? 20.050 4.828 -24.325 1.00 91.12 187 ASN A N 1
ATOM 1518 C CA . ASN A 1 187 ? 20.530 6.167 -24.665 1.00 91.12 187 ASN A CA 1
ATOM 1519 C C . ASN A 1 187 ? 20.339 7.139 -23.480 1.00 91.12 187 ASN A C 1
ATOM 1521 O O . ASN A 1 187 ? 19.677 6.809 -22.497 1.00 91.12 187 ASN A O 1
ATOM 1525 N N . GLN A 1 188 ? 20.945 8.327 -23.559 1.00 90.19 188 GLN A N 1
ATOM 1526 C CA . GLN A 1 188 ? 20.927 9.299 -22.460 1.00 90.19 188 GLN A CA 1
ATOM 1527 C C . GLN A 1 188 ? 19.509 9.790 -22.125 1.00 90.19 188 GLN A C 1
ATOM 1529 O O . GLN A 1 188 ? 19.135 9.780 -20.957 1.00 90.19 188 GLN A O 1
ATOM 1534 N N . ALA A 1 189 ? 18.699 10.124 -23.133 1.00 91.00 189 ALA A N 1
ATOM 1535 C CA . ALA A 1 189 ? 17.324 10.587 -22.935 1.00 91.00 189 ALA A CA 1
ATOM 1536 C C . ALA A 1 189 ? 16.456 9.540 -22.210 1.00 91.00 189 ALA A C 1
ATOM 1538 O O . ALA A 1 189 ? 15.720 9.862 -21.283 1.00 91.00 189 ALA A O 1
ATOM 1539 N N . GLN A 1 190 ? 16.608 8.261 -22.562 1.00 91.12 190 GLN A N 1
ATOM 1540 C CA . GLN A 1 190 ? 15.916 7.150 -21.907 1.00 91.12 190 GLN A CA 1
ATOM 1541 C C . GLN A 1 190 ? 16.349 6.973 -20.449 1.00 91.12 190 GLN A C 1
ATOM 1543 O O . GLN A 1 190 ? 15.530 6.611 -19.603 1.00 91.12 190 GLN A O 1
ATOM 1548 N N . ARG A 1 191 ? 17.628 7.231 -20.133 1.00 90.62 191 ARG A N 1
ATOM 1549 C CA . ARG A 1 191 ? 18.110 7.204 -18.743 1.00 90.62 191 ARG A CA 1
ATOM 1550 C C . ARG A 1 191 ? 17.473 8.336 -17.959 1.00 90.62 191 ARG A C 1
ATOM 1552 O O . ARG A 1 191 ? 16.938 8.089 -16.888 1.00 90.62 191 ARG A O 1
ATOM 1559 N N . GLU A 1 192 ? 17.500 9.547 -18.500 1.00 91.44 192 GLU A N 1
ATOM 1560 C CA . GLU A 1 192 ? 16.926 10.730 -17.858 1.00 91.44 192 GLU A CA 1
ATOM 1561 C C . GLU A 1 192 ? 15.424 10.574 -17.611 1.00 91.44 192 GLU A C 1
ATOM 1563 O O . GLU A 1 192 ? 14.956 10.886 -16.519 1.00 91.44 192 GLU A O 1
ATOM 1568 N N . GLN A 1 193 ? 14.680 10.005 -18.561 1.00 91.69 193 GLN A N 1
ATOM 1569 C CA . GLN A 1 193 ? 13.252 9.744 -18.392 1.00 91.69 193 GLN A CA 1
ATOM 1570 C C . GLN A 1 193 ? 12.976 8.702 -17.298 1.00 91.69 193 GLN A C 1
ATOM 1572 O O . GLN A 1 193 ? 12.125 8.929 -16.441 1.00 91.69 193 GLN A O 1
ATOM 1577 N N . LEU A 1 194 ? 13.730 7.594 -17.258 1.00 91.50 194 LEU A N 1
ATOM 1578 C CA . LEU A 1 194 ? 13.639 6.630 -16.152 1.00 91.50 194 LEU A CA 1
ATOM 1579 C C . LEU A 1 194 ? 13.954 7.279 -14.801 1.00 91.50 194 LEU A C 1
ATOM 1581 O O . LEU A 1 194 ? 13.257 7.020 -13.825 1.00 91.50 194 LEU A O 1
ATOM 1585 N N . TRP A 1 195 ? 14.983 8.126 -14.741 1.00 91.56 195 TRP A N 1
ATOM 1586 C CA . TRP A 1 195 ? 15.341 8.874 -13.535 1.00 91.56 195 TRP A CA 1
ATOM 1587 C C . TRP A 1 195 ? 14.214 9.809 -13.086 1.00 91.56 195 TRP A C 1
ATOM 1589 O O . TRP A 1 195 ? 13.876 9.838 -11.901 1.00 91.56 195 TRP A O 1
ATOM 1599 N N . ALA A 1 196 ? 13.618 10.539 -14.030 1.00 92.19 196 ALA A N 1
ATOM 1600 C CA . ALA A 1 196 ? 12.536 11.481 -13.776 1.00 92.19 196 ALA A CA 1
ATOM 1601 C C . ALA A 1 196 ? 11.269 10.803 -13.234 1.00 92.19 196 ALA A C 1
ATOM 1603 O O . ALA A 1 196 ? 10.533 11.433 -12.483 1.00 92.19 196 ALA A O 1
ATOM 1604 N N . ILE A 1 197 ? 11.041 9.529 -13.566 1.00 92.69 197 ILE A N 1
ATOM 1605 C CA . ILE A 1 197 ? 9.888 8.745 -13.095 1.00 92.69 197 ILE A CA 1
ATOM 1606 C C . ILE A 1 197 ? 10.207 8.008 -11.790 1.00 92.69 197 ILE A C 1
ATOM 1608 O O . ILE A 1 197 ? 9.406 8.012 -10.855 1.00 92.69 197 ILE A O 1
ATOM 1612 N N . ALA A 1 198 ? 11.390 7.396 -11.693 1.00 91.25 198 ALA A N 1
ATOM 1613 C CA . ALA A 1 198 ? 11.779 6.592 -10.539 1.00 91.25 198 ALA A CA 1
ATOM 1614 C C . ALA A 1 198 ? 11.805 7.411 -9.241 1.00 91.25 198 ALA A C 1
ATOM 1616 O O . ALA A 1 198 ? 11.295 6.958 -8.216 1.00 91.25 198 ALA A O 1
ATOM 1617 N N . ARG A 1 199 ? 12.360 8.631 -9.291 1.00 89.31 199 ARG A N 1
ATOM 1618 C CA . ARG A 1 199 ? 12.535 9.488 -8.110 1.00 89.31 199 ARG A CA 1
ATOM 1619 C C . ARG A 1 199 ? 11.214 9.922 -7.462 1.00 89.31 199 ARG A C 1
ATOM 1621 O O . ARG A 1 199 ? 11.090 9.765 -6.249 1.00 89.31 199 ARG A O 1
ATOM 1628 N N . PRO A 1 200 ? 10.215 10.438 -8.203 1.00 90.00 200 PRO A N 1
ATOM 1629 C CA . PRO A 1 200 ? 8.909 10.749 -7.629 1.00 90.00 200 PRO A CA 1
ATOM 1630 C C . PRO A 1 200 ? 8.200 9.541 -7.011 1.00 90.00 200 PRO A C 1
ATOM 1632 O O . PRO A 1 200 ? 7.648 9.676 -5.919 1.00 90.00 200 PRO A O 1
ATOM 1635 N N . ILE A 1 201 ? 8.237 8.374 -7.670 1.00 89.06 201 ILE A N 1
ATOM 1636 C CA . ILE A 1 201 ? 7.612 7.143 -7.155 1.00 89.06 201 ILE A CA 1
ATOM 1637 C C . ILE A 1 201 ? 8.265 6.737 -5.832 1.00 89.06 201 ILE A C 1
ATOM 1639 O O . ILE A 1 201 ? 7.574 6.549 -4.829 1.00 89.06 201 ILE A O 1
ATOM 1643 N N . GLU A 1 202 ? 9.597 6.646 -5.819 1.00 86.50 202 GLU A N 1
ATOM 1644 C CA . GLU A 1 202 ? 10.392 6.343 -4.626 1.00 86.50 202 GLU A CA 1
ATOM 1645 C C . GLU A 1 202 ? 10.041 7.306 -3.487 1.00 86.50 202 GLU A C 1
ATOM 1647 O O . GLU A 1 202 ? 9.613 6.879 -2.413 1.00 86.50 202 GLU A O 1
ATOM 1652 N N . PHE A 1 203 ? 10.145 8.612 -3.739 1.00 85.75 203 PHE A N 1
ATOM 1653 C CA . PHE A 1 203 ? 9.888 9.640 -2.737 1.00 85.75 203 PHE A CA 1
ATOM 1654 C C . PHE A 1 203 ? 8.471 9.543 -2.159 1.00 85.75 203 PHE A C 1
ATOM 1656 O O . PHE A 1 203 ? 8.282 9.652 -0.944 1.00 85.75 203 PHE A O 1
ATOM 1663 N N . ALA A 1 204 ? 7.471 9.301 -3.009 1.00 86.44 204 ALA A N 1
ATOM 1664 C CA . ALA A 1 204 ? 6.088 9.168 -2.583 1.00 86.44 204 ALA A CA 1
ATOM 1665 C C . ALA A 1 204 ? 5.882 7.939 -1.682 1.00 86.44 204 ALA A C 1
ATOM 1667 O O . ALA A 1 204 ? 5.279 8.060 -0.614 1.00 86.44 204 ALA A O 1
ATOM 1668 N N . VAL A 1 205 ? 6.416 6.775 -2.064 1.00 85.25 205 VAL A N 1
ATOM 1669 C CA . VAL A 1 205 ? 6.321 5.538 -1.269 1.00 85.25 205 VAL A CA 1
ATOM 1670 C C . VAL A 1 205 ? 7.014 5.702 0.084 1.00 85.25 205 VAL A C 1
ATOM 1672 O O . VAL A 1 205 ? 6.422 5.432 1.132 1.00 85.25 205 VAL A O 1
ATOM 1675 N N . VAL A 1 206 ? 8.257 6.182 0.078 1.00 82.94 206 VAL A N 1
ATOM 1676 C CA . VAL A 1 206 ? 9.096 6.336 1.274 1.00 82.94 206 VAL A CA 1
ATOM 1677 C C . VAL A 1 206 ? 8.504 7.365 2.230 1.00 82.94 206 VAL A C 1
ATOM 1679 O O . VAL A 1 206 ? 8.370 7.098 3.428 1.00 82.94 206 VAL A O 1
ATOM 1682 N N . GLY A 1 207 ? 8.088 8.519 1.704 1.00 83.06 207 GLY A N 1
ATOM 1683 C CA . GLY A 1 207 ? 7.459 9.577 2.488 1.00 83.06 207 GLY A CA 1
ATOM 1684 C C . GLY A 1 207 ? 6.162 9.108 3.149 1.00 83.06 207 GLY A C 1
ATOM 1685 O O . GLY A 1 207 ? 5.957 9.326 4.345 1.00 83.06 207 GLY A O 1
ATOM 1686 N N . ARG A 1 208 ? 5.302 8.395 2.410 1.00 85.19 208 ARG A N 1
ATOM 1687 C CA . ARG A 1 208 ? 4.042 7.856 2.950 1.00 85.19 208 ARG A CA 1
ATOM 1688 C C . ARG A 1 208 ? 4.264 6.749 3.984 1.00 85.19 208 ARG A C 1
ATOM 1690 O O . ARG A 1 208 ? 3.509 6.679 4.959 1.00 85.19 208 ARG A O 1
ATOM 1697 N N . HIS A 1 209 ? 5.303 5.925 3.829 1.00 84.25 209 HIS A N 1
ATOM 1698 C CA . HIS A 1 209 ? 5.712 4.957 4.856 1.00 84.25 209 HIS A CA 1
ATOM 1699 C C . HIS A 1 209 ? 6.138 5.658 6.146 1.00 84.25 209 HIS A C 1
ATOM 1701 O O . HIS A 1 209 ? 5.666 5.278 7.216 1.00 84.25 209 HIS A O 1
ATOM 1707 N N . GLY A 1 210 ? 6.956 6.712 6.045 1.00 82.56 210 GLY A N 1
ATOM 1708 C CA . GLY A 1 210 ? 7.369 7.519 7.199 1.00 82.56 210 GLY A CA 1
ATOM 1709 C C . GLY A 1 210 ? 6.173 8.092 7.960 1.00 82.56 210 GLY A C 1
ATOM 1710 O O . GLY A 1 210 ? 6.034 7.866 9.159 1.00 82.56 210 GLY A O 1
ATOM 1711 N N . LEU A 1 211 ? 5.236 8.720 7.243 1.00 83.81 211 LEU A N 1
ATOM 1712 C CA . LEU A 1 211 ? 4.005 9.249 7.843 1.00 83.81 211 LEU A CA 1
ATOM 1713 C C . LEU A 1 211 ? 3.143 8.157 8.496 1.00 83.81 211 LEU A C 1
ATOM 1715 O O . LEU A 1 211 ? 2.552 8.373 9.553 1.00 83.81 211 LEU A O 1
ATOM 1719 N N . SER A 1 212 ? 3.045 6.982 7.871 1.00 85.69 212 SER A N 1
ATOM 1720 C CA . SER A 1 212 ? 2.301 5.849 8.432 1.00 85.69 212 SER A CA 1
ATOM 1721 C C . SER A 1 212 ? 2.919 5.364 9.743 1.00 85.69 212 SER A C 1
ATOM 1723 O O . SER A 1 212 ? 2.193 5.080 10.696 1.00 85.69 212 SER A O 1
ATOM 1725 N N . GLN A 1 213 ? 4.250 5.298 9.810 1.00 85.25 213 GLN A N 1
ATOM 1726 C CA . GLN A 1 213 ? 4.969 4.904 11.017 1.00 85.25 213 GLN A CA 1
ATOM 1727 C C . GLN A 1 213 ? 4.735 5.904 12.159 1.00 85.25 213 GLN A C 1
ATOM 1729 O O . GLN A 1 213 ? 4.388 5.486 13.266 1.00 85.25 213 GLN A O 1
ATOM 1734 N N . ASP A 1 214 ? 4.804 7.207 11.876 1.00 86.06 214 ASP A N 1
ATOM 1735 C CA . ASP A 1 214 ? 4.535 8.255 12.866 1.00 86.06 214 ASP A CA 1
ATOM 1736 C C . ASP A 1 214 ? 3.134 8.123 13.483 1.00 86.06 214 ASP A C 1
ATOM 1738 O O . ASP A 1 214 ? 2.951 8.322 14.686 1.00 86.06 214 ASP A O 1
ATOM 1742 N N . TYR A 1 215 ? 2.119 7.775 12.682 1.00 89.50 215 TYR A N 1
ATOM 1743 C CA . TYR A 1 215 ? 0.774 7.526 13.203 1.00 89.50 215 TYR A CA 1
ATOM 1744 C C . TYR A 1 215 ? 0.678 6.216 13.981 1.00 89.50 215 TYR A C 1
ATOM 1746 O O . TYR A 1 215 ? 0.019 6.180 15.020 1.00 89.50 215 TYR A O 1
ATOM 1754 N N . GLN A 1 216 ? 1.344 5.155 13.523 1.00 87.69 216 GLN A N 1
ATOM 1755 C CA . GLN A 1 216 ? 1.379 3.871 14.220 1.00 87.69 216 GLN A CA 1
ATOM 1756 C C . GLN A 1 216 ? 1.952 4.007 15.637 1.00 87.69 216 GLN A C 1
ATOM 1758 O O . GLN A 1 216 ? 1.420 3.402 16.571 1.00 87.69 216 GLN A O 1
ATOM 1763 N N . GLU A 1 217 ? 3.010 4.799 15.809 1.00 87.25 217 GLU A N 1
ATOM 1764 C CA . GLU A 1 217 ? 3.654 5.046 17.105 1.00 87.25 217 GLU A CA 1
ATOM 1765 C C . GLU A 1 217 ? 2.757 5.830 18.078 1.00 87.25 217 GLU A C 1
ATOM 1767 O O . GLU A 1 217 ? 2.886 5.688 19.293 1.00 87.25 217 GLU A O 1
ATOM 1772 N N . ARG A 1 218 ? 1.788 6.597 17.560 1.00 88.06 218 ARG A N 1
ATOM 1773 C CA . ARG A 1 218 ? 0.818 7.367 18.359 1.00 88.06 218 ARG A CA 1
ATOM 1774 C C . ARG A 1 218 ? -0.394 6.552 18.819 1.00 88.06 218 ARG A C 1
ATOM 1776 O O . ARG A 1 218 ? -1.172 7.043 19.636 1.00 88.06 218 ARG A O 1
ATOM 1783 N N . LEU A 1 219 ? -0.591 5.333 18.313 1.00 84.00 219 LEU A N 1
ATOM 1784 C CA . LEU A 1 219 ? -1.735 4.500 18.692 1.00 84.00 219 LEU A CA 1
ATOM 1785 C C . LEU A 1 219 ? -1.555 3.877 20.082 1.00 84.00 219 LEU A C 1
ATOM 1787 O O . LEU A 1 219 ? -0.534 3.265 20.392 1.00 84.00 219 LEU A O 1
ATOM 1791 N N . THR A 1 220 ? -2.614 3.907 20.892 1.00 85.75 220 THR A N 1
ATOM 1792 C CA . THR A 1 220 ? -2.696 3.081 22.109 1.00 85.75 220 THR A CA 1
ATOM 1793 C C . THR A 1 220 ? -2.791 1.589 21.763 1.00 85.75 220 THR A C 1
ATOM 1795 O O . THR A 1 220 ? -3.185 1.214 20.658 1.00 85.75 220 THR A O 1
ATOM 1798 N N . GLY A 1 221 ? -2.516 0.695 22.723 1.00 79.44 221 GLY A N 1
ATOM 1799 C CA . GLY A 1 221 ? -2.598 -0.758 22.492 1.00 79.44 221 GLY A CA 1
ATOM 1800 C C . GLY A 1 221 ? -3.973 -1.245 21.999 1.00 79.44 221 GLY A C 1
ATOM 1801 O O . GLY A 1 221 ? -4.048 -2.111 21.127 1.00 79.44 221 GLY A O 1
ATOM 1802 N N . ALA A 1 222 ? -5.066 -0.653 22.495 1.00 80.56 222 ALA A N 1
ATOM 1803 C CA . ALA A 1 222 ? -6.426 -0.984 22.059 1.00 80.56 222 ALA A CA 1
ATOM 1804 C C . ALA A 1 222 ? -6.744 -0.445 20.652 1.00 80.56 222 ALA A C 1
ATOM 1806 O O . ALA A 1 222 ? -7.362 -1.144 19.840 1.00 80.56 222 ALA A O 1
ATOM 1807 N N . GLN A 1 223 ? -6.289 0.774 20.339 1.00 83.94 223 GLN A N 1
ATOM 1808 C CA . GLN A 1 223 ? -6.415 1.337 18.994 1.00 83.94 223 GLN A CA 1
ATOM 1809 C C . GLN A 1 223 ? -5.595 0.532 17.991 1.00 83.94 223 GLN A C 1
ATOM 1811 O O . GLN A 1 223 ? -6.114 0.192 16.936 1.00 83.94 223 GLN A O 1
ATOM 1816 N N . ARG A 1 224 ? -4.372 0.124 18.343 1.00 84.94 224 ARG A N 1
ATOM 1817 C CA . ARG A 1 224 ? -3.496 -0.678 17.481 1.00 84.94 224 ARG A CA 1
ATOM 1818 C C . ARG A 1 224 ? -4.144 -1.992 17.054 1.00 84.94 224 ARG A C 1
ATOM 1820 O O . ARG A 1 224 ? -4.175 -2.290 15.867 1.00 84.94 224 ARG A O 1
ATOM 1827 N N . ALA A 1 225 ? -4.747 -2.728 17.987 1.00 79.88 225 ALA A N 1
ATOM 1828 C CA . ALA A 1 225 ? -5.456 -3.972 17.671 1.00 79.88 225 ALA A CA 1
ATOM 1829 C C . ALA A 1 225 ? -6.708 -3.762 16.794 1.00 79.88 225 ALA A C 1
ATOM 1831 O O . ALA A 1 225 ? -7.205 -4.694 16.158 1.00 79.88 225 ALA A O 1
ATOM 1832 N N . THR A 1 226 ? -7.276 -2.557 16.792 1.00 84.31 226 THR A N 1
ATOM 1833 C CA . THR A 1 226 ? -8.446 -2.214 15.971 1.00 84.31 226 THR A CA 1
ATOM 1834 C C . THR A 1 226 ? -8.020 -1.711 14.594 1.00 84.31 226 THR A C 1
ATOM 1836 O O . THR A 1 226 ? -8.570 -2.171 13.597 1.00 84.31 226 THR A O 1
ATOM 1839 N N . ALA A 1 227 ? -6.984 -0.878 14.538 1.00 87.31 227 ALA A N 1
ATOM 1840 C CA . ALA A 1 227 ? -6.336 -0.430 13.315 1.00 87.31 227 ALA A CA 1
ATOM 1841 C C . ALA A 1 227 ? -5.766 -1.605 12.516 1.00 87.31 227 ALA A C 1
ATOM 1843 O O . ALA A 1 227 ? -6.000 -1.680 11.320 1.00 87.31 227 ALA A O 1
ATOM 1844 N N . GLU A 1 228 ? -5.123 -2.576 13.171 1.00 86.56 228 GLU A N 1
ATOM 1845 C CA . GLU A 1 228 ? -4.616 -3.790 12.517 1.00 86.56 228 GLU A CA 1
ATOM 1846 C C . GLU A 1 228 ? -5.725 -4.567 11.804 1.00 86.56 228 GLU A C 1
ATOM 1848 O O . GLU A 1 228 ? -5.557 -5.010 10.672 1.00 86.56 228 GLU A O 1
ATOM 1853 N N . ARG A 1 229 ? -6.887 -4.700 12.452 1.00 84.44 229 ARG A N 1
ATOM 1854 C CA . ARG A 1 229 ? -8.047 -5.387 11.873 1.00 84.44 229 ARG A CA 1
ATOM 1855 C C . ARG A 1 229 ? -8.634 -4.618 10.695 1.00 84.44 229 ARG A C 1
ATOM 1857 O O . ARG A 1 229 ? -8.950 -5.228 9.679 1.00 84.44 229 ARG A O 1
ATOM 1864 N N . ALA A 1 230 ? -8.783 -3.302 10.835 1.00 88.06 230 ALA A N 1
ATOM 1865 C CA . ALA A 1 230 ? -9.269 -2.446 9.757 1.00 88.06 230 ALA A CA 1
ATOM 1866 C C . ALA A 1 230 ? -8.318 -2.482 8.551 1.00 88.06 230 ALA A C 1
ATOM 1868 O O . ALA A 1 230 ? -8.760 -2.660 7.421 1.00 88.06 230 ALA A O 1
ATOM 1869 N N . LEU A 1 231 ? -7.012 -2.405 8.809 1.00 91.25 231 LEU A N 1
ATOM 1870 C CA . LEU A 1 231 ? -5.975 -2.448 7.790 1.00 91.25 231 LEU A CA 1
ATOM 1871 C C . LEU A 1 231 ? -5.924 -3.800 7.078 1.00 91.25 231 LEU A C 1
ATOM 1873 O O . LEU A 1 231 ? -5.907 -3.831 5.854 1.00 91.25 231 LEU A O 1
ATOM 1877 N N . ALA A 1 232 ? -5.958 -4.915 7.811 1.00 87.06 232 ALA A N 1
ATOM 1878 C CA . ALA A 1 232 ? -5.995 -6.244 7.203 1.00 87.06 232 ALA A CA 1
ATOM 1879 C C . ALA A 1 232 ? -7.213 -6.411 6.281 1.00 87.06 232 ALA A C 1
ATOM 1881 O O . ALA A 1 232 ? -7.071 -6.890 5.159 1.00 87.06 232 ALA A O 1
ATOM 1882 N N . ALA A 1 233 ? -8.394 -5.965 6.721 1.00 87.38 233 ALA A N 1
ATOM 1883 C CA . ALA A 1 233 ? -9.601 -6.013 5.902 1.00 87.38 233 ALA A CA 1
ATOM 1884 C C . ALA A 1 233 ? -9.490 -5.131 4.645 1.00 87.38 233 ALA A C 1
ATOM 1886 O O . ALA A 1 233 ? -9.868 -5.567 3.560 1.00 87.38 233 ALA A O 1
ATOM 1887 N N . ALA A 1 234 ? -8.950 -3.917 4.773 1.00 90.19 234 ALA A N 1
ATOM 1888 C CA . ALA A 1 234 ? -8.769 -3.011 3.643 1.00 90.19 234 ALA A CA 1
ATOM 1889 C C . ALA A 1 234 ? -7.738 -3.534 2.631 1.00 90.19 234 ALA A C 1
ATOM 1891 O O . ALA A 1 234 ? -7.987 -3.475 1.433 1.00 90.19 234 ALA A O 1
ATOM 1892 N N . LEU A 1 235 ? -6.623 -4.110 3.089 1.00 90.62 235 LEU A N 1
ATOM 1893 C CA . LEU A 1 235 ? -5.605 -4.686 2.205 1.00 90.62 235 LEU A CA 1
ATOM 1894 C C . LEU A 1 235 ? -6.119 -5.918 1.450 1.00 90.62 235 LEU A C 1
ATOM 1896 O O . LEU A 1 235 ? -5.830 -6.056 0.270 1.00 90.62 235 LEU A O 1
ATOM 1900 N N . VAL A 1 236 ? -6.937 -6.769 2.080 1.00 89.44 236 VAL A N 1
ATOM 1901 C CA . VAL A 1 236 ? -7.607 -7.882 1.376 1.00 89.44 236 VAL A CA 1
ATOM 1902 C C . VAL A 1 236 ? -8.539 -7.363 0.279 1.00 89.44 236 VAL A C 1
ATOM 1904 O O . VAL A 1 236 ? -8.588 -7.928 -0.809 1.00 89.44 236 VAL A O 1
ATOM 1907 N N . ARG A 1 237 ? -9.274 -6.274 0.543 1.00 90.81 237 ARG A N 1
ATOM 1908 C CA . ARG A 1 237 ? -10.116 -5.637 -0.480 1.00 90.81 237 ARG A CA 1
ATOM 1909 C C . ARG A 1 237 ? -9.278 -5.049 -1.613 1.00 90.81 237 ARG A C 1
ATOM 1911 O O . ARG A 1 237 ? -9.636 -5.235 -2.768 1.00 90.81 237 ARG A O 1
ATOM 1918 N N . LEU A 1 238 ? -8.168 -4.385 -1.291 1.00 89.88 238 LEU A N 1
ATOM 1919 C CA . LEU A 1 238 ? -7.235 -3.865 -2.290 1.00 89.88 238 LEU A CA 1
ATOM 1920 C C . LEU A 1 238 ? -6.683 -4.990 -3.179 1.00 89.88 238 LEU A C 1
ATOM 1922 O O . LEU A 1 238 ? -6.652 -4.834 -4.392 1.00 89.88 238 LEU A O 1
ATOM 1926 N N . GLU A 1 239 ? -6.295 -6.130 -2.601 1.00 90.25 239 GLU A N 1
ATOM 1927 C CA . GLU A 1 239 ? -5.828 -7.296 -3.366 1.00 90.25 239 GLU A CA 1
ATOM 1928 C C . GLU A 1 239 ? -6.885 -7.805 -4.345 1.00 90.25 239 GLU A C 1
ATOM 1930 O O . GLU A 1 239 ? -6.563 -8.032 -5.507 1.00 90.25 239 GLU A O 1
ATOM 1935 N N . ALA A 1 240 ? -8.139 -7.936 -3.904 1.00 88.44 240 ALA A N 1
ATOM 1936 C CA . ALA A 1 240 ? -9.232 -8.350 -4.780 1.00 88.44 240 ALA A CA 1
ATOM 1937 C C . ALA A 1 240 ? -9.423 -7.371 -5.953 1.00 88.44 240 ALA A C 1
ATOM 1939 O O . ALA A 1 240 ? -9.488 -7.797 -7.100 1.00 88.44 240 ALA A O 1
ATOM 1940 N N . LEU A 1 241 ? -9.409 -6.062 -5.679 1.00 87.75 241 LEU A N 1
ATOM 1941 C CA . LEU A 1 241 ? -9.533 -5.030 -6.714 1.00 87.75 241 LEU A CA 1
ATOM 1942 C C . LEU A 1 241 ? -8.376 -5.052 -7.722 1.00 87.75 241 LEU A C 1
ATOM 1944 O O . LEU A 1 241 ? -8.582 -4.756 -8.897 1.00 87.75 241 LEU A O 1
ATOM 1948 N N . LEU A 1 242 ? -7.158 -5.372 -7.277 1.00 85.75 242 LEU A N 1
ATOM 1949 C CA . LEU A 1 242 ? -6.008 -5.512 -8.170 1.00 85.75 242 LEU A CA 1
ATOM 1950 C C . LEU A 1 242 ? -6.129 -6.764 -9.046 1.00 85.75 242 LEU A C 1
ATOM 1952 O O . LEU A 1 242 ? -5.900 -6.671 -10.246 1.00 85.75 242 LEU A O 1
ATOM 1956 N N . LEU A 1 243 ? -6.544 -7.899 -8.476 1.00 86.00 243 LEU A N 1
ATOM 1957 C CA . LEU A 1 243 ? -6.752 -9.146 -9.223 1.00 86.00 243 LEU A CA 1
ATOM 1958 C C . LEU A 1 243 ? -7.848 -9.011 -10.287 1.00 86.00 243 LEU A C 1
ATOM 1960 O O . LEU A 1 243 ? -7.677 -9.492 -11.407 1.00 86.00 243 LEU A O 1
ATOM 1964 N N . ASP A 1 244 ? -8.945 -8.323 -9.965 1.00 81.56 244 ASP A N 1
ATOM 1965 C CA . ASP A 1 244 ? -10.027 -8.066 -10.920 1.00 81.56 244 ASP A CA 1
ATOM 1966 C C . ASP A 1 244 ? -9.534 -7.233 -12.115 1.00 81.56 244 ASP A C 1
ATOM 1968 O O . ASP A 1 244 ? -9.925 -7.491 -13.250 1.00 81.56 244 ASP A O 1
ATOM 1972 N N . ARG A 1 245 ? -8.630 -6.270 -11.883 1.00 78.25 245 ARG A N 1
ATOM 1973 C CA . ARG A 1 245 ? -8.010 -5.460 -12.948 1.00 78.25 245 ARG A CA 1
ATOM 1974 C C . ARG A 1 245 ? -6.981 -6.227 -13.769 1.00 78.25 245 ARG A C 1
ATOM 1976 O O . ARG A 1 245 ? -6.876 -5.985 -14.960 1.00 78.25 245 ARG A O 1
ATOM 1983 N N . GLU A 1 246 ? -6.219 -7.122 -13.144 1.00 78.62 246 GLU A N 1
ATOM 1984 C CA . GLU A 1 246 ? -5.270 -8.001 -13.843 1.00 78.62 246 GLU A CA 1
ATOM 1985 C C . GLU A 1 246 ? -5.997 -9.027 -14.742 1.00 78.62 246 GLU A C 1
ATOM 1987 O O . GLU A 1 246 ? -5.394 -9.575 -15.663 1.00 78.62 246 GLU A O 1
ATOM 1992 N N . SER A 1 247 ? -7.288 -9.277 -14.485 1.00 70.31 247 SER A N 1
ATOM 1993 C CA . SER A 1 247 ? -8.124 -10.246 -15.208 1.00 70.31 247 SER A CA 1
ATOM 1994 C C . SER A 1 247 ? -8.995 -9.636 -16.320 1.00 70.31 247 SER A C 1
ATOM 1996 O O . SER A 1 247 ? -9.656 -10.394 -17.034 1.00 70.31 247 SER A O 1
ATOM 1998 N N . ALA A 1 248 ? -9.042 -8.304 -16.434 1.00 55.03 248 ALA A N 1
ATOM 1999 C CA . ALA A 1 248 ? -9.877 -7.549 -17.376 1.00 55.03 248 ALA A CA 1
ATOM 2000 C C . ALA A 1 248 ? -9.085 -7.097 -18.612 1.00 55.03 248 ALA A C 1
ATOM 2002 O O . ALA A 1 248 ? -9.675 -7.129 -19.716 1.00 55.03 248 ALA A O 1
#

Organism: NCBI:txid70996

Secondary structure (DSSP, 8-state):
--EEEEEETTEEEEEE-EEEEEE-TTT--EEEEEE-SSSPP--SSHHHHHHHHHHHHHHHHHHHHTTS--------SPPPPPPSSS-SS-SS--HHHHHHHHHHHHH--BHHHHHHHHHHHHHHHHHHHHHHHHHHHHHHHHH-GGGHHHHHHHHHHT---TT-HHHHHHHHHHHHHHHTSS-SBPPHHHHHHHHHHHHHHHHHHHHHHHHHHHHHHT--HHHHHHHHHHHHHHHHHHHHHHHHHHT-